Protein AF-X0WZN5-F1 (afdb_monomer_lite)

Foldseek 3Di:
DDPDDDPDDPPVVVCVVPVPPPDDDPVVVVVSVLVSLLVVLLVLLVPDPLNCLLLVVDDPVVSVVLSVLVSVLLSLCLPDPDPCVPPRPVRVLVQLQPDDDCSLCPSVVSLLVCLQPDWDQDPVGTAKDDQVVSVVSSVSVQSSSVSSVSGRDDDPRDHDHPDDDDDDPDDPVNLVVVLVVDDPVVNVLSVCCVQQVHDPVLSVVCVVPVVVV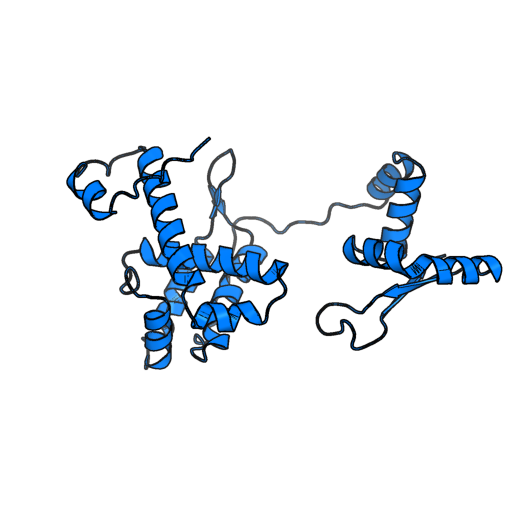VVVCVVVVHPKGKRWDQDDDPCRVVDIDITMDD

Structure (mmCIF, N/CA/C/O backbone):
data_AF-X0WZN5-F1
#
_entry.id   AF-X0WZN5-F1
#
loop_
_atom_site.group_PDB
_atom_site.id
_atom_site.type_symbol
_atom_site.label_atom_id
_atom_site.label_alt_id
_atom_site.label_comp_id
_atom_site.label_asym_id
_atom_site.label_entity_id
_atom_site.label_seq_id
_atom_site.pdbx_PDB_ins_code
_atom_site.Cartn_x
_atom_site.Cartn_y
_atom_site.Cartn_z
_atom_site.occupancy
_atom_site.B_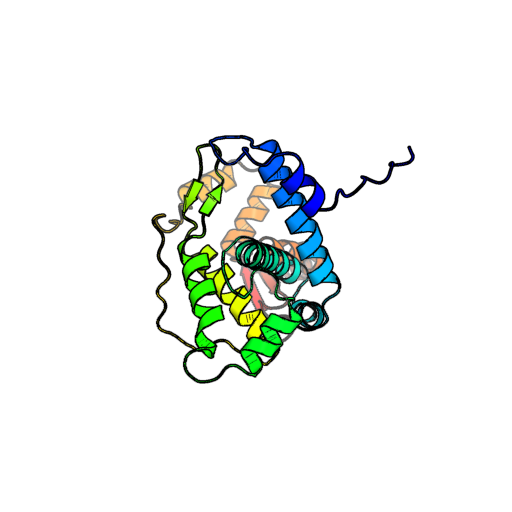iso_or_equiv
_atom_site.auth_seq_id
_atom_site.auth_comp_id
_atom_site.auth_asym_id
_atom_site.auth_atom_id
_atom_site.pdbx_PDB_model_num
ATOM 1 N N . LEU A 1 1 ? 16.352 34.324 9.881 1.00 46.19 1 LEU A N 1
ATOM 2 C CA . LEU A 1 1 ? 17.292 33.228 9.534 1.00 46.19 1 LEU A CA 1
ATOM 3 C C . LEU A 1 1 ? 17.077 32.821 8.078 1.00 46.19 1 LEU A C 1
ATOM 5 O O . LEU A 1 1 ? 16.190 32.029 7.784 1.00 46.19 1 LEU A O 1
ATOM 9 N N . ILE A 1 2 ? 17.840 33.417 7.160 1.00 36.72 2 ILE A N 1
ATOM 10 C CA . ILE A 1 2 ? 17.777 33.111 5.725 1.00 36.72 2 ILE A CA 1
ATOM 11 C C . ILE A 1 2 ? 18.430 31.738 5.519 1.00 36.72 2 ILE A C 1
ATOM 13 O O . ILE A 1 2 ? 19.633 31.580 5.728 1.00 36.72 2 ILE A O 1
ATOM 17 N N . LYS A 1 3 ? 17.639 30.719 5.162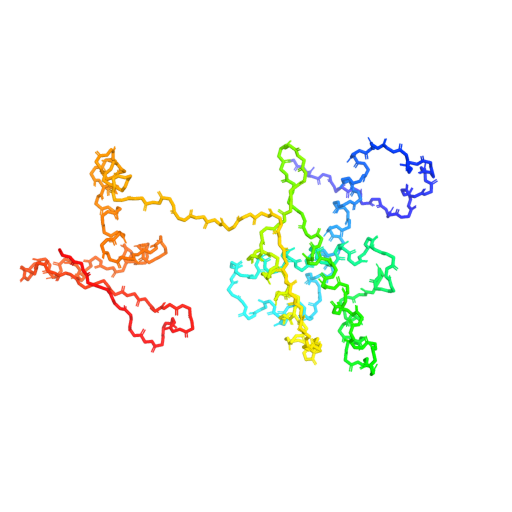 1.00 38.69 3 LYS A N 1
ATOM 18 C CA . LYS A 1 3 ? 18.168 29.402 4.783 1.00 38.69 3 LYS A CA 1
ATOM 19 C C . LYS A 1 3 ? 18.955 29.567 3.483 1.00 38.69 3 LYS A C 1
ATOM 21 O O . LYS A 1 3 ? 18.360 29.814 2.439 1.00 38.69 3 LYS A O 1
ATOM 26 N N . LYS A 1 4 ? 20.284 29.432 3.543 1.00 34.41 4 LYS A N 1
ATOM 27 C CA . LYS A 1 4 ? 21.116 29.342 2.336 1.00 34.41 4 LYS A CA 1
ATOM 28 C C . LYS A 1 4 ? 20.626 28.163 1.477 1.00 34.41 4 LYS A C 1
ATOM 30 O O . LYS A 1 4 ? 20.384 27.088 2.037 1.00 34.41 4 LYS A O 1
ATOM 35 N N . PRO A 1 5 ? 20.490 28.326 0.151 1.00 37.88 5 PRO A N 1
ATOM 36 C CA . PRO A 1 5 ? 20.147 27.219 -0.728 1.00 37.88 5 PRO A CA 1
ATOM 37 C C . PRO A 1 5 ? 21.255 26.162 -0.656 1.00 37.88 5 PRO A C 1
ATOM 39 O O . PRO A 1 5 ? 22.442 26.477 -0.780 1.00 37.88 5 PRO A O 1
ATOM 42 N N . ARG A 1 6 ? 20.877 24.899 -0.412 1.00 42.44 6 ARG A N 1
ATOM 43 C CA . ARG A 1 6 ? 21.803 23.770 -0.555 1.00 42.44 6 ARG A CA 1
ATOM 44 C C . ARG A 1 6 ? 22.209 23.717 -2.024 1.00 42.44 6 ARG A C 1
ATOM 46 O O . ARG A 1 6 ? 21.357 23.476 -2.869 1.00 42.44 6 ARG A O 1
ATOM 53 N N . ARG A 1 7 ? 23.490 23.954 -2.316 1.00 40.97 7 ARG A N 1
ATOM 54 C CA . ARG A 1 7 ? 24.057 23.693 -3.643 1.00 40.97 7 ARG A CA 1
ATOM 55 C C . ARG A 1 7 ? 23.892 22.202 -3.934 1.00 40.97 7 ARG A C 1
ATOM 57 O O . ARG A 1 7 ? 24.518 21.376 -3.274 1.00 40.97 7 ARG A O 1
ATOM 64 N N . GLU A 1 8 ? 23.015 21.879 -4.873 1.00 41.75 8 GLU A N 1
ATOM 65 C CA . GLU A 1 8 ? 22.934 20.552 -5.470 1.00 41.75 8 GLU A CA 1
ATOM 66 C C . GLU A 1 8 ? 24.192 20.374 -6.324 1.00 41.75 8 GLU A C 1
ATOM 68 O O . GLU A 1 8 ? 24.431 21.140 -7.256 1.00 41.75 8 GLU A O 1
ATOM 73 N N . LEU A 1 9 ? 25.058 19.432 -5.947 1.00 44.38 9 LEU A N 1
ATOM 74 C CA . LEU A 1 9 ? 26.174 19.045 -6.804 1.00 44.38 9 LEU A CA 1
ATOM 75 C C . LEU A 1 9 ? 25.642 18.073 -7.867 1.00 44.38 9 LEU A C 1
ATOM 77 O O . LEU A 1 9 ? 24.945 17.124 -7.495 1.00 44.38 9 LEU A O 1
ATOM 81 N N . PRO A 1 10 ? 25.964 18.276 -9.157 1.00 48.94 10 PRO A N 1
ATOM 82 C CA . PRO A 1 10 ? 25.604 17.335 -10.210 1.00 48.94 10 PRO A CA 1
ATOM 83 C C . PRO A 1 10 ? 26.182 15.949 -9.909 1.00 48.94 10 PRO A C 1
ATOM 85 O O . PRO A 1 10 ? 27.331 15.831 -9.480 1.00 48.94 10 PRO A O 1
ATOM 88 N N . VAL A 1 11 ? 25.390 14.902 -10.148 1.00 49.94 11 VAL A N 1
ATOM 89 C CA . VAL A 1 11 ? 25.747 13.495 -9.878 1.00 49.94 11 VAL A CA 1
ATOM 90 C C . VAL A 1 11 ? 27.051 13.083 -10.580 1.00 49.94 11 VAL A C 1
ATOM 92 O O . VAL A 1 11 ? 27.821 12.306 -10.024 1.00 49.94 11 VAL A O 1
ATOM 95 N N . THR A 1 12 ? 27.352 13.676 -11.737 1.00 49.34 12 THR A N 1
ATOM 96 C CA . THR A 1 12 ? 28.575 13.440 -12.521 1.00 49.34 12 THR A CA 1
ATOM 97 C C . THR A 1 12 ? 29.854 13.925 -11.828 1.00 49.34 12 THR A C 1
ATOM 99 O O . THR A 1 12 ? 30.863 13.230 -11.850 1.00 49.34 12 THR A O 1
ATOM 102 N N . VAL A 1 13 ? 29.809 15.042 -11.090 1.00 54.84 13 VAL A N 1
ATOM 103 C CA . VAL A 1 13 ? 30.981 15.599 -10.371 1.00 54.84 13 VAL A CA 1
ATOM 104 C C . VAL A 1 13 ? 31.439 14.690 -9.221 1.00 54.84 13 VAL A C 1
ATOM 106 O O . VAL A 1 13 ? 32.582 14.750 -8.770 1.00 54.84 13 VAL A O 1
ATOM 109 N N . LEU A 1 14 ? 30.540 13.848 -8.715 1.00 51.06 14 LEU A N 1
ATOM 110 C CA . LEU A 1 14 ? 30.807 12.946 -7.601 1.00 51.06 14 LEU A CA 1
ATOM 111 C C . LEU A 1 14 ? 31.485 11.636 -8.034 1.00 51.06 14 LEU A C 1
ATOM 113 O O . LEU A 1 14 ? 32.237 11.074 -7.238 1.00 51.06 14 LEU A O 1
ATOM 117 N N . GLN A 1 15 ? 31.267 11.190 -9.276 1.00 52.47 15 GLN A N 1
ATOM 118 C CA . GLN A 1 15 ? 31.918 10.006 -9.848 1.00 52.47 15 GLN A CA 1
ATOM 119 C C . GLN A 1 15 ? 33.379 10.281 -10.224 1.00 52.47 15 GLN A C 1
ATOM 121 O O . GLN A 1 15 ? 34.255 9.509 -9.836 1.00 52.47 15 GLN A O 1
ATOM 126 N N . ASP A 1 16 ? 33.661 11.418 -10.865 1.00 53.34 16 ASP A N 1
ATOM 127 C CA . ASP A 1 16 ? 35.020 11.762 -11.318 1.00 53.34 16 ASP A CA 1
ATOM 128 C C . ASP A 1 16 ? 35.994 12.029 -10.165 1.00 53.34 16 ASP A C 1
ATOM 130 O O . ASP A 1 16 ? 37.199 11.806 -10.273 1.00 53.34 16 ASP A O 1
ATOM 134 N N . LYS A 1 17 ? 35.482 12.495 -9.021 1.00 51.28 17 LYS A N 1
ATOM 135 C CA . LYS A 1 17 ? 36.324 12.894 -7.888 1.00 51.28 17 LYS A CA 1
ATOM 136 C C . LYS A 1 17 ? 36.761 11.720 -7.004 1.00 51.28 17 LYS A C 1
ATOM 138 O O . LYS A 1 17 ? 37.689 11.882 -6.214 1.00 51.28 17 LYS A O 1
ATOM 143 N N . TYR A 1 18 ? 36.112 10.555 -7.113 1.00 55.97 18 TYR A N 1
ATOM 144 C CA . TYR A 1 18 ? 36.364 9.410 -6.230 1.00 55.97 18 TYR A CA 1
ATOM 145 C C . TYR A 1 18 ? 36.236 8.037 -6.932 1.00 55.97 18 TYR A C 1
ATOM 147 O O . TYR A 1 18 ? 35.373 7.231 -6.570 1.00 55.97 18 TYR A O 1
ATOM 155 N N . PRO A 1 19 ? 37.130 7.714 -7.884 1.00 46.91 19 PRO A N 1
ATOM 156 C CA . PRO A 1 19 ? 37.021 6.519 -8.732 1.00 46.91 19 PRO A CA 1
ATOM 157 C C . PRO A 1 19 ? 37.247 5.174 -8.007 1.00 46.91 19 PRO A C 1
ATOM 159 O O . PRO A 1 19 ? 36.878 4.128 -8.530 1.00 46.91 19 PRO A O 1
ATOM 162 N N . ASN A 1 20 ? 37.798 5.171 -6.784 1.00 46.34 20 ASN A N 1
ATOM 163 C CA . ASN A 1 20 ? 38.180 3.949 -6.048 1.00 46.34 20 ASN A CA 1
ATOM 164 C C . ASN A 1 20 ? 37.270 3.594 -4.847 1.00 46.34 20 ASN A C 1
ATOM 166 O O . ASN A 1 20 ? 37.639 2.775 -4.006 1.00 46.34 20 ASN A O 1
ATOM 170 N N . LEU A 1 21 ? 36.069 4.174 -4.734 1.00 48.19 21 LEU A N 1
ATOM 171 C CA . LEU A 1 21 ? 35.171 3.992 -3.573 1.00 48.19 21 LEU A CA 1
ATOM 172 C C . LEU A 1 21 ? 34.384 2.661 -3.530 1.00 48.19 21 LEU A C 1
ATOM 174 O O . LEU A 1 21 ? 33.566 2.461 -2.633 1.00 48.19 21 LEU A O 1
ATOM 178 N N . GLY A 1 22 ? 34.636 1.727 -4.451 1.00 42.25 22 GLY A N 1
ATOM 179 C CA . GLY A 1 22 ? 33.900 0.460 -4.579 1.00 42.25 22 GLY A CA 1
ATOM 180 C C . GLY A 1 22 ? 34.234 -0.643 -3.562 1.00 42.25 22 GLY A C 1
ATOM 181 O O . GLY A 1 22 ? 33.725 -1.753 -3.693 1.00 42.25 22 GLY A O 1
ATOM 182 N N . ARG A 1 23 ? 35.083 -0.409 -2.551 1.00 45.66 23 ARG A N 1
ATOM 183 C CA . ARG A 1 23 ? 35.469 -1.452 -1.580 1.00 45.66 23 ARG A CA 1
ATOM 184 C C . ARG A 1 23 ? 35.154 -1.036 -0.144 1.00 45.66 23 ARG A C 1
ATOM 186 O O . ARG A 1 23 ? 35.950 -0.380 0.508 1.00 45.66 23 ARG A O 1
ATOM 193 N N . LYS A 1 24 ? 33.992 -1.500 0.331 1.00 44.84 24 LYS A N 1
ATOM 194 C CA . LYS A 1 24 ? 33.506 -1.514 1.726 1.00 44.84 24 LYS A CA 1
ATOM 195 C C . LYS A 1 24 ? 33.404 -0.142 2.424 1.00 44.84 24 LYS A C 1
ATOM 197 O O . LYS A 1 24 ? 34.363 0.370 2.983 1.00 44.84 24 LYS A O 1
ATOM 202 N N . GLY A 1 25 ? 32.168 0.350 2.559 1.00 49.94 25 GLY A N 1
ATOM 203 C CA . GLY A 1 25 ? 31.752 1.012 3.802 1.00 49.94 25 GLY A CA 1
ATOM 204 C C . GLY A 1 25 ? 31.846 2.537 3.902 1.00 49.94 25 GLY A C 1
ATOM 205 O O . GLY A 1 25 ? 32.065 3.028 5.003 1.00 49.94 25 GLY A O 1
ATOM 206 N N . ASN A 1 26 ? 31.582 3.311 2.844 1.00 50.00 26 ASN A N 1
ATOM 207 C CA . ASN A 1 26 ? 31.393 4.765 2.989 1.00 50.00 26 ASN A CA 1
ATOM 208 C C . ASN A 1 26 ? 29.912 5.170 2.963 1.00 50.00 26 ASN A C 1
ATOM 210 O O . ASN A 1 26 ? 29.375 5.691 1.984 1.00 50.00 26 ASN A O 1
ATOM 214 N N . SER A 1 27 ? 29.262 4.963 4.115 1.00 69.19 27 SER A N 1
ATOM 215 C CA . SER A 1 27 ? 27.821 5.169 4.335 1.00 69.19 27 SER A CA 1
ATOM 216 C C . SER A 1 27 ? 27.313 6.582 4.025 1.00 69.19 27 SER A C 1
ATOM 218 O O . SER A 1 27 ? 26.123 6.759 3.780 1.00 69.19 27 SER A O 1
ATOM 220 N N . LEU A 1 28 ? 28.169 7.609 4.028 1.00 73.56 28 LEU A N 1
ATOM 221 C CA . LEU A 1 28 ? 27.751 8.985 3.748 1.00 73.56 28 LEU A CA 1
ATOM 222 C C . LEU A 1 28 ? 27.544 9.242 2.256 1.00 73.56 28 LEU A C 1
ATOM 224 O O . LEU A 1 28 ? 26.564 9.895 1.903 1.00 73.56 28 LEU A O 1
ATOM 228 N N . TYR A 1 29 ? 28.407 8.700 1.392 1.00 73.50 29 TYR A N 1
ATOM 229 C CA . TYR A 1 29 ? 28.271 8.852 -0.057 1.00 73.50 29 TYR A CA 1
ATOM 230 C C . TYR A 1 29 ? 27.030 8.124 -0.559 1.00 73.50 29 TYR A C 1
ATOM 232 O O . TYR A 1 29 ? 26.182 8.726 -1.208 1.00 73.50 29 TYR A O 1
ATOM 240 N N . GLU A 1 30 ? 26.859 6.858 -0.174 1.00 75.06 30 GLU A N 1
ATOM 241 C CA . GLU A 1 30 ? 25.676 6.082 -0.548 1.00 75.06 30 GLU A CA 1
ATOM 242 C C . GLU A 1 30 ? 24.389 6.748 -0.058 1.00 75.06 30 GLU A C 1
ATOM 244 O O . GLU A 1 30 ? 23.396 6.795 -0.785 1.00 75.06 30 GLU A O 1
ATOM 249 N N . ARG A 1 31 ? 24.392 7.324 1.153 1.00 81.25 31 ARG A N 1
ATOM 250 C CA . ARG A 1 31 ? 23.249 8.088 1.674 1.00 81.25 31 ARG A CA 1
ATOM 251 C C . ARG A 1 31 ? 23.028 9.387 0.908 1.00 81.25 31 ARG A C 1
ATOM 253 O O . ARG A 1 31 ? 21.874 9.711 0.637 1.00 81.25 31 ARG A O 1
ATOM 260 N N . ALA A 1 32 ? 24.085 10.114 0.557 1.00 85.00 32 ALA A N 1
ATOM 261 C CA . ALA A 1 32 ? 23.998 11.345 -0.223 1.00 85.00 32 ALA A CA 1
ATOM 262 C C . ALA A 1 32 ? 23.476 11.069 -1.639 1.00 85.00 32 ALA A C 1
ATOM 264 O O . ALA A 1 32 ? 22.518 11.710 -2.059 1.00 85.00 32 ALA A O 1
ATOM 265 N N . TYR A 1 33 ? 24.017 10.055 -2.315 1.00 84.38 33 TYR A N 1
ATOM 266 C CA . TYR A 1 33 ? 23.550 9.575 -3.613 1.00 84.38 33 TYR A CA 1
ATOM 267 C C . TYR A 1 33 ? 22.092 9.109 -3.542 1.00 84.38 33 TYR A C 1
ATOM 269 O O . TYR A 1 33 ? 21.256 9.565 -4.315 1.00 84.38 33 TYR A O 1
ATOM 277 N N . THR A 1 34 ? 21.740 8.287 -2.546 1.00 86.69 34 THR A N 1
ATOM 278 C CA . THR A 1 34 ? 20.353 7.857 -2.291 1.00 86.69 34 THR A CA 1
ATOM 279 C C . THR A 1 34 ? 19.411 9.040 -2.104 1.00 86.69 34 THR A C 1
ATOM 281 O O . THR A 1 34 ? 18.304 9.035 -2.634 1.00 86.69 34 THR A O 1
ATOM 284 N N . CYS A 1 35 ? 19.833 10.042 -1.334 1.00 88.38 35 CYS A N 1
ATOM 285 C CA . CYS A 1 35 ? 19.048 11.239 -1.069 1.00 88.38 35 CYS A CA 1
ATOM 286 C C . CYS A 1 35 ? 18.867 12.077 -2.340 1.00 88.38 35 CYS A C 1
ATOM 288 O O . CYS A 1 35 ? 17.740 12.441 -2.660 1.00 88.38 35 CYS A O 1
ATOM 290 N N . SER A 1 36 ? 19.953 12.320 -3.079 1.00 89.56 36 SER A N 1
ATOM 291 C CA . SER A 1 36 ? 19.945 13.066 -4.340 1.00 89.56 36 SER A CA 1
ATOM 292 C C . SER A 1 36 ? 19.037 12.399 -5.372 1.00 89.56 36 SER A C 1
ATOM 294 O O . SER A 1 36 ? 18.091 13.014 -5.859 1.00 89.56 36 SER A O 1
ATOM 296 N N . LEU A 1 37 ? 19.222 11.095 -5.594 1.00 90.25 37 LEU A N 1
ATOM 297 C CA . LEU A 1 37 ? 18.400 10.312 -6.510 1.00 90.25 37 LEU A CA 1
ATOM 298 C C . LEU A 1 37 ? 16.921 10.344 -6.114 1.00 90.25 37 LEU A C 1
ATOM 300 O O . LEU A 1 37 ? 16.047 10.498 -6.960 1.00 90.25 37 LEU A O 1
ATOM 304 N N . ARG A 1 38 ? 16.623 10.248 -4.814 1.00 92.25 38 ARG A N 1
ATOM 305 C CA . ARG A 1 38 ? 15.249 10.350 -4.313 1.00 92.25 38 ARG A CA 1
ATOM 306 C C . ARG A 1 38 ? 14.630 11.718 -4.597 1.00 92.25 38 ARG A C 1
ATOM 308 O O . ARG A 1 38 ? 13.441 11.775 -4.894 1.00 92.25 38 ARG A O 1
ATOM 315 N N . ILE A 1 39 ? 15.398 12.799 -4.464 1.00 92.88 39 ILE A N 1
ATOM 316 C CA . ILE A 1 39 ? 14.937 14.161 -4.761 1.00 92.88 39 ILE A CA 1
ATOM 317 C C . ILE A 1 39 ? 14.656 14.298 -6.258 1.00 92.88 39 ILE A C 1
ATOM 319 O O . ILE A 1 39 ? 13.576 14.757 -6.618 1.00 92.88 39 ILE A O 1
ATOM 323 N N . GLN A 1 40 ? 15.572 13.830 -7.109 1.00 92.62 40 GLN A N 1
ATOM 324 C CA . GLN A 1 40 ? 15.411 13.849 -8.563 1.00 92.62 40 GLN A CA 1
ATOM 325 C C . GLN A 1 40 ? 14.170 13.063 -9.008 1.00 92.62 40 GLN A C 1
ATOM 327 O O . GLN A 1 40 ? 13.301 13.621 -9.672 1.00 92.62 40 GLN A O 1
ATOM 332 N N . VAL A 1 41 ? 14.038 11.805 -8.571 1.00 93.94 41 VAL A N 1
ATOM 333 C CA . VAL A 1 41 ? 12.874 10.950 -8.869 1.00 93.94 41 VAL A CA 1
ATOM 334 C C . VAL A 1 41 ? 11.583 11.589 -8.366 1.00 93.94 41 VAL A C 1
ATOM 336 O O . VAL A 1 41 ? 10.568 11.576 -9.054 1.00 93.94 41 VAL A O 1
ATOM 339 N N . LYS A 1 42 ? 11.601 12.172 -7.162 1.00 94.69 42 LYS A N 1
ATOM 340 C CA . LYS A 1 42 ? 10.425 12.853 -6.623 1.00 94.69 42 LYS A CA 1
ATOM 341 C C . LYS A 1 42 ? 10.023 14.053 -7.486 1.00 94.69 42 LYS A C 1
ATOM 343 O O . LYS A 1 42 ? 8.840 14.200 -7.764 1.00 94.69 42 LYS A O 1
ATOM 348 N N . LYS A 1 43 ? 10.982 14.879 -7.907 1.00 95.00 43 LYS A N 1
ATOM 349 C CA . LYS A 1 43 ? 10.717 16.029 -8.778 1.00 95.00 43 LYS A CA 1
ATOM 350 C C . LYS A 1 43 ? 10.098 15.581 -10.105 1.00 95.00 43 LYS A C 1
ATOM 352 O O . LYS A 1 43 ? 9.057 16.099 -10.490 1.00 95.00 43 LYS A O 1
ATOM 357 N N . GLU A 1 44 ? 10.681 14.560 -10.734 1.00 93.88 44 GLU A N 1
ATOM 358 C CA . GLU A 1 44 ? 10.156 13.952 -11.963 1.00 93.88 44 GLU A CA 1
ATOM 359 C C . GLU A 1 44 ? 8.701 13.477 -11.785 1.00 93.88 44 GLU A C 1
ATOM 361 O O . GLU A 1 44 ? 7.836 13.736 -12.624 1.00 93.88 44 GLU A O 1
ATOM 366 N N . MET A 1 45 ? 8.396 12.829 -10.657 1.00 93.50 45 MET A N 1
ATOM 367 C CA . MET A 1 45 ? 7.038 12.384 -10.338 1.00 93.50 45 MET A CA 1
ATOM 368 C C . MET A 1 45 ? 6.051 13.534 -10.130 1.00 93.50 45 MET A C 1
ATOM 370 O O . MET A 1 45 ? 4.931 13.464 -10.637 1.00 93.50 45 MET A O 1
ATOM 374 N N . ASP A 1 46 ? 6.450 14.568 -9.387 1.00 93.44 46 ASP A N 1
ATOM 375 C CA . ASP A 1 46 ? 5.609 15.733 -9.091 1.00 93.44 46 ASP A CA 1
ATOM 376 C C . ASP A 1 46 ? 5.287 16.530 -10.377 1.00 93.44 46 ASP A C 1
ATOM 378 O O . ASP A 1 46 ? 4.230 17.159 -10.489 1.00 93.44 46 ASP A O 1
ATOM 382 N N . GLU A 1 47 ? 6.164 16.475 -11.382 1.00 95.50 47 GLU A N 1
ATOM 383 C CA . GLU A 1 47 ? 5.984 17.131 -12.681 1.00 95.50 47 GLU A CA 1
ATOM 384 C C . GLU A 1 47 ? 5.175 16.266 -13.670 1.00 95.50 47 GLU A C 1
ATOM 386 O O . GLU A 1 47 ? 4.358 16.808 -14.424 1.00 95.50 47 GLU A O 1
ATOM 391 N N . SER A 1 48 ? 5.299 14.934 -13.601 1.00 97.12 48 SER A N 1
ATOM 392 C CA . SER A 1 48 ? 4.722 13.987 -14.564 1.00 97.12 48 SER A CA 1
ATOM 393 C C . SER A 1 48 ? 3.179 13.992 -14.633 1.00 97.12 48 SER A C 1
ATOM 395 O O . SER A 1 48 ? 2.492 13.746 -13.629 1.00 97.12 48 SER A O 1
ATOM 397 N N . PRO A 1 49 ? 2.578 14.162 -15.832 1.00 97.44 49 PRO A N 1
ATOM 398 C CA . PRO A 1 49 ? 1.127 14.083 -16.010 1.00 97.44 49 PRO A CA 1
ATOM 399 C C . PRO A 1 49 ? 0.572 12.671 -15.755 1.00 97.44 49 PRO A C 1
ATOM 401 O O . PRO A 1 49 ? -0.561 12.535 -15.283 1.00 97.44 49 PRO A O 1
ATOM 404 N N . HIS A 1 50 ? 1.363 11.620 -16.002 1.00 97.81 50 HIS A N 1
ATOM 405 C CA . HIS A 1 50 ? 0.980 10.225 -15.750 1.00 97.81 50 HIS A CA 1
ATOM 406 C C . HIS A 1 50 ? 0.765 9.951 -14.258 1.00 97.81 50 HIS A C 1
ATOM 408 O O . HIS A 1 50 ? -0.188 9.267 -13.872 1.00 97.81 50 HIS A O 1
ATOM 414 N N . ILE A 1 51 ? 1.618 10.535 -13.411 1.00 97.38 51 ILE A N 1
ATOM 415 C CA . ILE A 1 51 ? 1.512 10.434 -11.953 1.00 97.38 51 ILE A CA 1
ATOM 416 C C . ILE A 1 51 ? 0.319 11.238 -11.444 1.00 97.38 51 ILE A C 1
ATOM 418 O O . ILE A 1 51 ? -0.487 10.702 -10.683 1.00 97.38 51 ILE A O 1
ATOM 422 N N . LYS A 1 52 ? 0.141 12.484 -11.907 1.00 96.56 52 LYS A N 1
ATOM 423 C CA . LYS A 1 52 ? -1.010 13.327 -11.527 1.00 96.56 52 LYS A CA 1
ATOM 424 C C . LYS A 1 52 ? -2.341 12.660 -11.868 1.00 96.56 52 LYS A C 1
ATOM 426 O O . LYS A 1 52 ? -3.237 12.610 -11.026 1.00 96.56 52 LYS A O 1
ATOM 431 N N . ARG A 1 53 ? -2.457 12.087 -13.071 1.00 95.69 53 ARG A N 1
ATOM 432 C CA . ARG A 1 53 ? -3.651 11.352 -13.518 1.00 95.69 53 ARG A CA 1
ATOM 433 C C . ARG A 1 53 ? -3.945 10.138 -12.637 1.00 95.69 53 ARG A C 1
ATOM 435 O O . ARG A 1 53 ? -5.104 9.895 -12.302 1.00 95.69 53 ARG A O 1
ATOM 442 N N . TRP A 1 54 ? -2.916 9.367 -12.296 1.00 97.31 54 TRP A N 1
ATOM 443 C CA . TRP A 1 54 ? -3.054 8.166 -11.477 1.00 97.31 54 TRP A CA 1
ATOM 444 C C . TRP A 1 54 ? -3.399 8.500 -10.021 1.00 97.31 54 TRP A C 1
ATOM 446 O O . TRP A 1 54 ? -4.412 8.038 -9.495 1.00 97.31 54 TRP A O 1
ATOM 456 N N . LEU A 1 55 ? -2.590 9.338 -9.374 1.00 96.31 55 LEU A N 1
ATOM 457 C CA . LEU A 1 55 ? -2.714 9.639 -7.950 1.00 96.31 55 LEU A CA 1
ATOM 458 C C . LEU A 1 55 ? -3.854 10.615 -7.630 1.00 96.31 55 LEU A C 1
ATOM 460 O O . LEU A 1 55 ? -4.372 10.586 -6.513 1.00 96.31 55 LEU A O 1
ATOM 464 N N . GLY A 1 56 ? -4.290 11.436 -8.592 1.00 94.31 56 GLY A N 1
ATOM 465 C CA . GLY A 1 56 ? -5.396 12.386 -8.421 1.00 94.31 56 GLY A CA 1
ATOM 466 C C . GLY A 1 56 ? -6.749 11.731 -8.119 1.00 94.31 56 GLY A C 1
ATOM 467 O O . GLY A 1 56 ? -7.650 12.392 -7.615 1.00 94.31 56 GLY A O 1
ATOM 468 N N . LYS A 1 57 ? -6.892 10.423 -8.370 1.00 89.50 57 LYS A N 1
ATOM 469 C CA . LYS A 1 57 ? -8.108 9.651 -8.054 1.00 89.50 57 LYS A CA 1
ATOM 470 C C . LYS A 1 57 ? -8.102 9.037 -6.651 1.00 89.50 57 LYS A C 1
ATOM 472 O O . LYS A 1 57 ? -9.091 8.430 -6.243 1.00 89.50 57 LYS A O 1
ATOM 477 N N . LEU A 1 58 ? -6.988 9.132 -5.928 1.00 91.38 58 LEU A N 1
ATOM 478 C CA . LEU A 1 58 ? -6.808 8.486 -4.632 1.00 91.38 58 LEU A CA 1
ATOM 479 C C . LEU A 1 58 ? -7.079 9.453 -3.480 1.00 91.38 58 LEU A C 1
ATOM 481 O O . LEU A 1 58 ? -6.838 10.654 -3.577 1.00 91.38 58 LEU A O 1
ATOM 485 N N . SER A 1 59 ? -7.512 8.905 -2.340 1.00 89.12 59 SER A N 1
ATOM 486 C CA . SER A 1 59 ? -7.566 9.673 -1.092 1.00 89.12 59 SER A CA 1
ATOM 487 C C . SER A 1 59 ? -6.171 10.200 -0.711 1.00 89.12 59 SER A C 1
ATOM 489 O O . SER A 1 59 ? -5.181 9.533 -1.028 1.00 89.12 59 SER A O 1
ATOM 491 N N . PRO A 1 60 ? -6.051 11.321 0.026 1.00 90.44 60 PRO A N 1
ATOM 492 C CA . PRO A 1 60 ? -4.750 11.895 0.385 1.00 90.44 60 PRO A CA 1
ATOM 493 C C . PRO A 1 60 ? -3.798 10.906 1.080 1.00 90.44 60 PRO A C 1
ATOM 495 O O . PRO A 1 60 ? -2.602 10.874 0.786 1.00 90.44 60 PRO A O 1
ATOM 498 N N . GLY A 1 61 ? -4.330 10.047 1.959 1.00 89.50 61 GLY A N 1
ATOM 499 C CA . GLY A 1 61 ? -3.547 9.009 2.635 1.00 89.50 61 GLY A CA 1
ATOM 500 C C . GLY A 1 61 ? -3.017 7.951 1.664 1.00 89.50 61 GLY A C 1
ATOM 501 O O . GLY A 1 61 ? -1.818 7.681 1.633 1.00 89.50 61 GLY A O 1
ATOM 502 N N . SER A 1 62 ? -3.895 7.396 0.823 1.00 92.25 62 SER A N 1
ATOM 503 C CA . SER A 1 62 ? -3.512 6.409 -0.198 1.00 92.25 62 SER A CA 1
ATOM 504 C C . SER A 1 62 ? -2.551 6.991 -1.234 1.00 92.25 62 SER A C 1
ATOM 506 O O . SER A 1 62 ? -1.611 6.311 -1.636 1.00 92.25 62 SER A O 1
ATOM 508 N N . ASN A 1 63 ? -2.759 8.249 -1.632 1.00 94.31 63 ASN A N 1
ATOM 509 C CA . ASN A 1 63 ? -1.895 8.985 -2.546 1.00 94.31 63 ASN A CA 1
ATOM 510 C C . ASN A 1 63 ? -0.464 9.034 -1.994 1.00 94.31 63 ASN A C 1
ATOM 512 O O . ASN A 1 63 ? 0.450 8.528 -2.640 1.00 94.31 63 ASN A O 1
ATOM 516 N N . ARG A 1 64 ? -0.281 9.514 -0.756 1.00 94.62 64 ARG A N 1
ATOM 517 C CA . ARG A 1 64 ? 1.041 9.598 -0.116 1.00 94.62 64 ARG A CA 1
ATOM 518 C C . ARG A 1 64 ? 1.751 8.244 -0.059 1.00 94.62 64 ARG A C 1
ATOM 520 O O . ARG A 1 64 ? 2.947 8.165 -0.346 1.00 94.62 64 ARG A O 1
ATOM 527 N N . THR A 1 65 ? 1.039 7.183 0.320 1.00 95.00 65 THR A N 1
ATOM 528 C CA . THR A 1 65 ? 1.622 5.837 0.413 1.00 95.00 65 THR A CA 1
ATOM 529 C C . THR A 1 65 ? 1.997 5.284 -0.962 1.00 95.00 65 THR A C 1
ATOM 531 O O . THR A 1 65 ? 3.103 4.769 -1.123 1.00 95.00 65 THR A O 1
ATOM 534 N N . ASN A 1 66 ? 1.122 5.410 -1.963 1.00 97.00 66 ASN A N 1
ATOM 535 C CA . ASN A 1 66 ? 1.389 4.926 -3.318 1.00 97.00 66 ASN A CA 1
ATOM 536 C C . ASN A 1 66 ? 2.523 5.711 -3.981 1.00 97.00 66 ASN A C 1
ATOM 538 O O . ASN A 1 66 ? 3.404 5.109 -4.588 1.00 97.00 66 ASN A O 1
ATOM 542 N N . HIS A 1 67 ? 2.559 7.027 -3.775 1.00 96.12 67 HIS A N 1
ATOM 543 C CA . HIS A 1 67 ? 3.648 7.887 -4.217 1.00 96.12 67 HIS A CA 1
ATOM 544 C C . HIS A 1 67 ? 4.992 7.423 -3.646 1.00 96.12 67 HIS A C 1
ATOM 546 O O . HIS A 1 67 ? 5.968 7.281 -4.375 1.00 96.12 67 HIS A O 1
ATOM 552 N N . ALA A 1 68 ? 5.063 7.151 -2.339 1.00 95.62 68 ALA A N 1
ATOM 553 C CA . ALA A 1 68 ? 6.296 6.683 -1.711 1.00 95.62 68 ALA A CA 1
ATOM 554 C C . ALA A 1 68 ? 6.761 5.327 -2.269 1.00 95.62 68 ALA A C 1
ATOM 556 O O . ALA A 1 68 ? 7.947 5.157 -2.539 1.00 95.62 68 ALA A O 1
ATOM 557 N N . ARG A 1 69 ? 5.839 4.383 -2.483 1.00 97.00 69 ARG A N 1
ATOM 558 C CA . ARG A 1 69 ? 6.152 3.069 -3.070 1.00 97.00 69 ARG A CA 1
ATOM 559 C C . ARG A 1 69 ? 6.648 3.187 -4.509 1.00 97.00 69 ARG A C 1
ATOM 561 O O . ARG A 1 69 ? 7.640 2.559 -4.860 1.00 97.00 69 ARG A O 1
ATOM 568 N N . PHE A 1 70 ? 6.017 4.044 -5.310 1.00 97.75 70 PHE A N 1
ATOM 569 C CA . PHE A 1 70 ? 6.440 4.282 -6.686 1.00 97.75 70 PHE A CA 1
ATOM 570 C C . PHE A 1 70 ? 7.822 4.948 -6.760 1.00 97.75 70 PHE A C 1
ATOM 572 O O . PHE A 1 70 ? 8.655 4.504 -7.542 1.00 97.75 70 PHE A O 1
ATOM 579 N N . ILE A 1 71 ? 8.125 5.919 -5.880 1.00 96.56 71 ILE A N 1
ATOM 580 C CA . ILE A 1 71 ? 9.492 6.462 -5.739 1.00 96.56 71 ILE A CA 1
ATOM 581 C C . ILE A 1 71 ? 10.490 5.322 -5.514 1.00 96.56 71 ILE A C 1
ATOM 583 O O . ILE A 1 71 ? 11.543 5.300 -6.140 1.00 96.56 71 ILE A O 1
ATOM 587 N N . HIS A 1 72 ? 10.190 4.393 -4.604 1.00 95.56 72 HIS A N 1
ATOM 588 C CA . HIS A 1 72 ? 11.115 3.308 -4.274 1.00 95.56 72 HIS A CA 1
ATOM 589 C C . HIS A 1 72 ? 11.357 2.372 -5.465 1.00 95.56 72 HIS A C 1
ATOM 591 O O . HIS A 1 72 ? 12.496 1.954 -5.668 1.00 95.56 72 HIS A O 1
ATOM 597 N N . PHE A 1 73 ? 10.324 2.092 -6.261 1.00 97.62 73 PHE A N 1
ATOM 598 C CA . PHE A 1 73 ? 10.460 1.329 -7.501 1.00 97.62 73 PHE A CA 1
ATOM 599 C C . PHE A 1 73 ? 11.310 2.070 -8.538 1.00 97.62 73 PHE A C 1
ATOM 601 O O . PHE A 1 73 ? 12.281 1.517 -9.043 1.00 97.62 73 PHE A O 1
ATOM 608 N N . MET A 1 74 ? 11.028 3.351 -8.788 1.00 97.62 74 MET A N 1
ATOM 609 C CA . MET A 1 74 ? 11.830 4.166 -9.708 1.00 97.62 74 MET A CA 1
ATOM 610 C C . MET A 1 74 ? 13.289 4.250 -9.256 1.00 97.62 74 MET A C 1
ATOM 612 O O . MET A 1 74 ? 14.200 4.093 -10.057 1.00 97.62 74 MET A O 1
ATOM 616 N N . MET A 1 75 ? 13.541 4.424 -7.957 1.00 95.44 75 MET A N 1
ATOM 617 C CA . MET A 1 75 ? 14.901 4.390 -7.415 1.00 95.44 75 MET A CA 1
ATOM 618 C C . MET A 1 75 ? 15.590 3.039 -7.631 1.00 95.44 75 MET A C 1
ATOM 620 O O . MET A 1 75 ? 16.806 3.021 -7.795 1.00 95.44 75 MET A O 1
ATOM 624 N N . HIS A 1 76 ? 14.850 1.928 -7.603 1.00 95.25 76 HIS A N 1
ATOM 625 C CA . HIS A 1 76 ? 15.394 0.616 -7.939 1.00 95.25 76 HIS A CA 1
ATOM 626 C C . HIS A 1 76 ? 15.759 0.535 -9.427 1.00 95.25 76 HIS A C 1
ATOM 628 O O . HIS A 1 76 ? 16.902 0.201 -9.726 1.00 95.25 76 HIS A O 1
ATOM 634 N N . LEU A 1 77 ? 14.867 0.962 -10.331 1.00 95.69 77 LEU A N 1
ATOM 635 C CA . LEU A 1 77 ? 15.151 1.032 -11.773 1.00 95.69 77 LEU A CA 1
ATOM 636 C C . LEU A 1 77 ? 16.416 1.843 -12.071 1.00 95.69 77 LEU A C 1
ATOM 638 O O . LEU A 1 77 ? 17.295 1.368 -12.781 1.00 95.69 77 LEU A O 1
ATOM 642 N N . ARG A 1 78 ? 16.543 3.032 -11.466 1.00 93.62 78 ARG A N 1
ATOM 643 C CA . ARG A 1 78 ? 17.692 3.941 -11.641 1.00 93.62 78 ARG A CA 1
ATOM 644 C C . ARG A 1 78 ? 19.028 3.384 -11.143 1.00 93.62 78 ARG A C 1
ATOM 646 O O . ARG A 1 78 ? 20.074 3.884 -11.538 1.00 93.62 78 ARG A O 1
ATOM 653 N N . ARG A 1 79 ? 18.999 2.431 -10.211 1.00 91.50 79 ARG A N 1
ATOM 654 C CA . ARG A 1 79 ? 20.206 1.822 -9.625 1.00 91.50 79 ARG A CA 1
ATOM 655 C C . ARG A 1 79 ? 20.622 0.539 -10.315 1.00 91.50 79 ARG A C 1
ATOM 657 O O . ARG A 1 79 ? 21.785 0.169 -10.203 1.00 91.50 79 ARG A O 1
ATOM 664 N N . GLY A 1 80 ? 19.664 -0.167 -10.903 1.00 90.31 80 GLY A N 1
ATOM 665 C CA . GLY A 1 80 ? 19.928 -1.399 -11.624 1.00 90.31 80 GLY A CA 1
ATOM 666 C C . GLY A 1 80 ? 20.588 -1.128 -12.970 1.00 90.31 80 GLY A C 1
ATOM 667 O O . GLY A 1 80 ? 20.518 -0.022 -13.502 1.00 90.31 80 GLY A O 1
ATOM 668 N N . ASP A 1 81 ? 21.165 -2.177 -13.543 1.00 86.19 81 ASP A N 1
ATOM 669 C CA . ASP A 1 81 ? 21.740 -2.170 -14.891 1.00 86.19 81 ASP A CA 1
ATOM 670 C C . ASP A 1 81 ? 20.688 -2.540 -15.952 1.00 86.19 81 ASP A C 1
ATOM 672 O O . ASP A 1 81 ? 20.907 -3.330 -16.864 1.00 86.19 81 ASP A O 1
ATOM 676 N N . SER A 1 82 ? 19.471 -2.024 -15.776 1.00 91.69 82 SER A N 1
ATOM 677 C CA . SER A 1 82 ? 18.406 -2.217 -16.757 1.00 91.69 82 SER A CA 1
ATOM 678 C C . SER A 1 82 ? 18.490 -1.136 -17.831 1.00 91.69 82 SER A C 1
ATOM 680 O O . SER A 1 82 ? 18.907 -0.003 -17.564 1.00 91.69 82 SER A O 1
ATOM 682 N N . ARG A 1 83 ? 17.967 -1.426 -19.026 1.00 95.31 83 ARG A N 1
ATOM 683 C CA . ARG A 1 83 ? 17.739 -0.412 -20.075 1.00 95.31 83 ARG A CA 1
ATOM 684 C C . ARG A 1 83 ? 16.880 0.769 -19.609 1.00 95.31 83 ARG A C 1
ATOM 686 O O . ARG A 1 83 ? 16.916 1.835 -20.209 1.00 95.31 83 ARG A O 1
ATOM 693 N N . PHE A 1 84 ? 16.133 0.590 -18.519 1.00 96.38 84 PHE A N 1
ATOM 694 C CA . PHE A 1 84 ? 15.269 1.603 -17.922 1.00 96.38 84 PHE A CA 1
ATOM 695 C C . PHE A 1 84 ? 15.963 2.457 -16.855 1.00 96.38 84 PHE A C 1
ATOM 697 O O . PHE A 1 84 ? 15.333 3.322 -16.239 1.00 96.38 84 PHE A O 1
ATOM 704 N N . SER A 1 85 ? 17.263 2.253 -16.631 1.00 94.69 85 SER A N 1
ATOM 705 C CA . SER A 1 85 ? 18.043 2.982 -15.628 1.00 94.69 85 SER A CA 1
ATOM 706 C C . SER A 1 85 ? 18.055 4.492 -15.848 1.00 94.69 85 SER A C 1
ATOM 708 O O . SER A 1 85 ? 18.183 5.233 -14.881 1.00 94.69 85 SER A O 1
ATOM 710 N N . GLN A 1 86 ? 17.833 4.969 -17.073 1.00 93.69 86 GLN A N 1
ATOM 711 C CA . GLN A 1 86 ? 17.697 6.398 -17.381 1.00 93.69 86 GLN A CA 1
ATOM 712 C C . GLN A 1 86 ? 16.317 6.778 -17.934 1.00 93.69 86 GLN A C 1
ATOM 714 O O . GLN A 1 86 ? 16.045 7.962 -18.099 1.00 93.69 86 GLN A O 1
ATOM 719 N N . SER A 1 87 ? 15.424 5.807 -18.161 1.00 96.12 87 SER A N 1
ATOM 720 C CA . SER A 1 87 ? 14.142 6.068 -18.822 1.00 96.12 87 SER A CA 1
ATOM 721 C C . SER A 1 87 ? 13.192 6.916 -17.992 1.00 96.12 87 SER A C 1
ATOM 723 O O . SER A 1 87 ? 12.875 6.550 -16.859 1.00 96.12 87 SER A O 1
ATOM 725 N N . THR A 1 88 ? 12.676 8.011 -18.531 1.00 96.56 88 THR A N 1
ATOM 726 C CA . THR A 1 88 ? 11.679 8.830 -17.826 1.00 96.56 88 THR A CA 1
ATOM 727 C C . THR A 1 88 ? 10.382 8.056 -17.558 1.00 96.56 88 THR A C 1
ATOM 729 O O . THR A 1 88 ? 10.091 7.039 -18.186 1.00 96.56 88 THR A O 1
ATOM 732 N N . ILE A 1 89 ? 9.550 8.533 -16.628 1.00 97.62 89 ILE A N 1
ATOM 733 C CA . ILE A 1 89 ? 8.233 7.928 -16.354 1.00 97.62 89 ILE A CA 1
ATOM 734 C C . ILE A 1 89 ? 7.371 7.857 -17.625 1.00 97.62 89 ILE A C 1
ATOM 736 O O . ILE A 1 89 ? 6.632 6.890 -17.800 1.00 97.62 89 ILE A O 1
ATOM 740 N N . ALA A 1 90 ? 7.449 8.873 -18.490 1.00 97.81 90 ALA A N 1
ATOM 741 C CA . ALA A 1 90 ? 6.735 8.882 -19.766 1.00 97.81 90 ALA A CA 1
ATOM 742 C C . ALA A 1 90 ? 7.270 7.785 -20.697 1.00 97.81 90 ALA A C 1
ATOM 744 O O . ALA A 1 90 ? 6.491 6.973 -21.182 1.00 97.81 90 ALA A O 1
ATOM 745 N N . GLU A 1 91 ? 8.593 7.669 -20.825 1.00 98.12 91 GLU A N 1
ATOM 746 C CA . GLU A 1 91 ? 9.234 6.628 -21.637 1.00 98.12 91 GLU A CA 1
ATOM 747 C C . GLU A 1 91 ? 8.909 5.209 -21.159 1.00 98.12 91 GLU A C 1
ATOM 749 O O . GLU A 1 91 ? 8.758 4.315 -21.984 1.00 98.12 91 GLU A O 1
ATOM 754 N N . LEU A 1 92 ? 8.751 4.979 -19.849 1.00 98.06 92 LEU A N 1
ATOM 755 C CA . LEU A 1 92 ? 8.304 3.677 -19.331 1.00 98.06 92 LEU A CA 1
ATOM 756 C C . LEU A 1 92 ? 6.886 3.327 -19.792 1.00 98.06 92 LEU A C 1
ATOM 758 O O . LEU A 1 92 ? 6.601 2.176 -20.122 1.00 98.06 92 LEU A O 1
ATOM 762 N N . VAL A 1 93 ? 5.986 4.313 -19.782 1.00 98.44 93 VAL A N 1
ATOM 763 C CA . VAL A 1 93 ? 4.604 4.140 -20.243 1.00 98.44 93 VAL A CA 1
ATOM 764 C C . VAL A 1 93 ? 4.585 3.919 -21.752 1.00 98.44 93 VAL A C 1
ATOM 766 O O . VAL A 1 93 ? 3.939 2.979 -22.208 1.00 98.44 93 VAL A O 1
ATOM 769 N N . ASP A 1 94 ? 5.315 4.737 -22.506 1.00 98.38 94 ASP A N 1
ATOM 770 C CA . ASP A 1 94 ? 5.395 4.643 -23.963 1.00 98.38 94 ASP A CA 1
ATOM 771 C C . ASP A 1 94 ? 6.032 3.326 -24.401 1.00 98.38 94 ASP A C 1
ATOM 773 O O . ASP A 1 94 ? 5.519 2.671 -25.306 1.00 98.38 94 ASP A O 1
ATOM 777 N N . PHE A 1 95 ? 7.090 2.878 -23.724 1.00 98.38 95 PHE A N 1
ATOM 778 C CA . PHE A 1 95 ? 7.654 1.554 -23.954 1.00 98.38 95 PHE A CA 1
ATOM 779 C C . PHE A 1 95 ? 6.592 0.471 -23.758 1.00 98.38 95 PHE A C 1
ATOM 781 O O . PHE A 1 95 ? 6.358 -0.321 -24.663 1.00 98.38 95 PHE A O 1
ATOM 788 N N . GLN A 1 96 ? 5.897 0.466 -22.617 1.00 98.38 96 GLN A N 1
ATOM 789 C CA . GLN A 1 96 ? 4.912 -0.574 -22.324 1.00 98.38 96 GLN A CA 1
ATOM 790 C C . GLN A 1 96 ? 3.708 -0.553 -23.282 1.00 98.38 96 GLN A C 1
ATOM 792 O O . GLN A 1 96 ? 3.123 -1.602 -23.543 1.00 98.38 96 GLN A O 1
ATOM 797 N N . LEU A 1 97 ? 3.329 0.616 -23.809 1.00 98.19 97 LEU A N 1
ATOM 798 C CA . LEU A 1 97 ? 2.279 0.743 -24.827 1.00 98.19 97 LEU A CA 1
ATOM 799 C C . LEU A 1 97 ? 2.690 0.144 -26.174 1.00 98.19 97 LEU A C 1
ATOM 801 O O . LEU A 1 97 ? 1.841 -0.407 -26.872 1.00 98.19 97 LEU A O 1
ATOM 805 N N . ASN A 1 98 ? 3.967 0.274 -26.533 1.00 98.19 98 ASN A N 1
ATOM 806 C CA . ASN A 1 98 ? 4.494 -0.138 -27.832 1.00 98.19 98 ASN A CA 1
ATOM 807 C C . ASN A 1 98 ? 5.163 -1.521 -27.811 1.00 98.19 98 ASN A C 1
ATOM 809 O O . ASN A 1 98 ? 5.491 -2.046 -28.871 1.00 98.19 98 ASN A O 1
ATOM 813 N N . ALA A 1 99 ? 5.370 -2.111 -26.634 1.00 97.56 99 ALA A N 1
ATOM 814 C CA . ALA A 1 99 ? 6.051 -3.388 -26.481 1.00 97.56 99 ALA A CA 1
ATOM 815 C C . ALA A 1 99 ? 5.263 -4.544 -27.122 1.00 97.56 99 ALA A C 1
ATOM 817 O O . ALA A 1 99 ? 4.063 -4.722 -26.884 1.00 97.56 99 ALA A O 1
ATOM 818 N N . VAL A 1 100 ? 5.959 -5.383 -27.894 1.00 96.44 100 VAL A N 1
ATOM 819 C CA . VAL A 1 100 ? 5.378 -6.535 -28.603 1.00 96.44 100 VAL A CA 1
ATOM 820 C C . VAL A 1 100 ? 6.043 -7.833 -28.139 1.00 96.44 100 VAL A C 1
ATOM 822 O O . VAL A 1 100 ? 7.177 -7.853 -27.672 1.00 96.44 100 VAL A O 1
ATOM 825 N N . GLY A 1 101 ? 5.325 -8.954 -28.247 1.00 96.44 101 GLY A N 1
ATOM 826 C CA . GLY A 1 101 ? 5.903 -10.278 -28.009 1.00 96.44 101 GLY A CA 1
ATOM 827 C C . GLY A 1 101 ? 6.357 -10.469 -26.562 1.00 96.44 101 GLY A C 1
ATOM 828 O O . GLY A 1 101 ? 5.524 -10.445 -25.655 1.00 96.44 101 GLY A O 1
ATOM 829 N N . THR A 1 102 ? 7.654 -10.704 -26.366 1.00 96.25 102 THR A N 1
ATOM 830 C CA . THR A 1 102 ? 8.296 -10.900 -25.057 1.00 96.25 102 THR A CA 1
ATOM 831 C C . THR A 1 102 ? 8.650 -9.586 -24.365 1.00 96.25 102 THR A C 1
ATOM 833 O O . THR A 1 102 ? 8.663 -9.543 -23.140 1.00 96.25 102 THR A O 1
ATOM 836 N N . GLU A 1 103 ? 8.849 -8.497 -25.113 1.00 96.62 103 GLU A N 1
ATOM 837 C CA . GLU A 1 103 ? 9.267 -7.198 -24.558 1.00 96.62 103 GLU A CA 1
ATOM 838 C C . GLU A 1 103 ? 8.248 -6.639 -23.557 1.00 96.62 103 GLU A C 1
ATOM 840 O O . GLU A 1 103 ? 8.597 -5.974 -22.584 1.00 96.62 103 GLU A O 1
ATOM 845 N N . LYS A 1 104 ? 6.964 -6.970 -23.744 1.00 96.94 104 LYS A N 1
ATOM 846 C CA . LYS A 1 104 ? 5.877 -6.543 -22.849 1.00 96.94 104 LYS A CA 1
ATOM 847 C C . LYS A 1 104 ? 6.021 -7.065 -21.414 1.00 96.94 104 LYS A C 1
ATOM 849 O O . LYS A 1 104 ? 5.304 -6.579 -20.538 1.00 96.94 104 LYS A O 1
ATOM 854 N N . PHE A 1 105 ? 6.871 -8.071 -21.192 1.00 97.88 105 PHE A N 1
ATOM 855 C CA . PHE A 1 105 ? 7.162 -8.644 -19.880 1.00 97.88 105 PHE A CA 1
ATOM 856 C C . PHE A 1 105 ? 8.378 -8.001 -19.205 1.00 97.88 105 PHE A C 1
ATOM 858 O O . PHE A 1 105 ? 8.509 -8.136 -18.000 1.00 97.88 105 PHE A O 1
ATOM 865 N N . GLU A 1 106 ? 9.208 -7.215 -19.896 1.00 97.62 106 GLU A N 1
ATOM 866 C CA . GLU A 1 106 ? 10.471 -6.726 -19.319 1.00 97.62 106 GLU A CA 1
ATOM 867 C C . GLU A 1 106 ? 10.282 -5.879 -18.052 1.00 97.62 106 GLU A C 1
ATOM 869 O O . GLU A 1 106 ? 10.961 -6.079 -17.046 1.00 97.62 106 GLU A O 1
ATOM 874 N N . ILE A 1 107 ? 9.322 -4.946 -18.059 1.00 98.06 107 ILE A N 1
ATOM 875 C CA . ILE A 1 107 ? 8.998 -4.165 -16.854 1.00 98.06 107 ILE A CA 1
ATOM 876 C C . ILE A 1 107 ? 8.391 -5.065 -15.772 1.00 98.06 107 ILE A C 1
ATOM 878 O O . ILE A 1 107 ? 8.619 -4.836 -14.581 1.00 98.06 107 ILE A O 1
ATOM 882 N N . LEU A 1 108 ? 7.608 -6.073 -16.169 1.00 98.25 108 LEU A N 1
ATOM 883 C CA . LEU A 1 108 ? 7.007 -7.015 -15.234 1.00 98.25 108 LEU A CA 1
ATOM 884 C C . LEU A 1 108 ? 8.084 -7.851 -14.539 1.00 98.25 108 LEU A C 1
ATOM 886 O O . LEU A 1 108 ? 8.032 -7.965 -13.320 1.00 98.25 108 LEU A O 1
ATOM 890 N N . ASP A 1 109 ? 9.066 -8.361 -15.272 1.00 98.00 109 ASP A N 1
ATOM 891 C CA . ASP A 1 109 ? 10.147 -9.190 -14.741 1.00 98.00 109 ASP A CA 1
ATOM 892 C C . ASP A 1 109 ? 10.979 -8.399 -13.725 1.00 98.00 109 ASP A C 1
ATOM 894 O O . ASP A 1 109 ? 11.197 -8.860 -12.603 1.00 98.00 109 ASP A O 1
ATOM 898 N N . ILE A 1 110 ? 11.320 -7.144 -14.044 1.00 98.06 110 ILE A N 1
ATOM 899 C CA . ILE A 1 110 ? 12.013 -6.247 -13.106 1.00 98.06 110 ILE A CA 1
ATOM 900 C C . ILE A 1 110 ? 11.150 -5.961 -11.870 1.00 98.06 110 ILE A C 1
ATOM 902 O O . ILE A 1 110 ? 11.643 -5.935 -10.741 1.00 98.06 110 ILE A O 1
ATOM 906 N N . LEU A 1 111 ? 9.844 -5.746 -12.047 1.00 98.31 111 LEU A N 1
ATOM 907 C CA . LEU A 1 111 ? 8.913 -5.550 -10.936 1.00 98.31 111 LEU A CA 1
ATOM 908 C C . LEU A 1 111 ? 8.832 -6.796 -10.040 1.00 98.31 111 LEU A C 1
ATOM 910 O O . LEU A 1 111 ? 8.803 -6.658 -8.813 1.00 98.31 111 LEU A O 1
ATOM 914 N N . GLN A 1 112 ? 8.780 -7.992 -10.623 1.00 98.06 112 GLN A N 1
ATOM 915 C CA . GLN A 1 112 ? 8.736 -9.259 -9.896 1.00 98.06 112 GLN A CA 1
ATOM 916 C C . GLN A 1 112 ? 10.038 -9.487 -9.119 1.00 98.06 112 GLN A C 1
ATOM 918 O O . GLN A 1 112 ? 9.987 -9.733 -7.910 1.00 98.06 112 GLN A O 1
ATOM 923 N N . GLU A 1 113 ? 11.192 -9.301 -9.765 1.00 97.69 113 GLU A N 1
ATOM 924 C CA . GLU A 1 113 ? 12.512 -9.392 -9.134 1.00 97.69 113 GLU A CA 1
ATOM 925 C C . GLU A 1 113 ? 12.639 -8.396 -7.975 1.00 97.69 113 GLU A C 1
ATOM 927 O O . GLU A 1 113 ? 12.989 -8.772 -6.850 1.00 97.69 113 GLU A O 1
ATOM 932 N N . TRP A 1 114 ? 12.300 -7.127 -8.214 1.00 97.56 114 TRP A N 1
ATOM 933 C CA . TRP A 1 114 ? 12.319 -6.091 -7.186 1.00 97.56 114 TRP A CA 1
ATOM 934 C C . TRP A 1 114 ? 11.436 -6.466 -6.000 1.00 97.56 114 TRP A C 1
ATOM 936 O O . TRP A 1 114 ? 11.879 -6.392 -4.854 1.00 97.56 114 TRP A O 1
ATOM 946 N N . THR A 1 115 ? 10.200 -6.894 -6.274 1.00 97.81 115 THR A N 1
ATOM 947 C CA . THR A 1 115 ? 9.213 -7.267 -5.254 1.00 97.81 115 THR A CA 1
ATOM 948 C C . THR A 1 115 ? 9.721 -8.417 -4.394 1.00 97.81 115 THR A C 1
ATOM 950 O O . THR A 1 115 ? 9.615 -8.356 -3.165 1.00 97.81 115 THR A O 1
ATOM 953 N N . GLN A 1 116 ? 10.304 -9.442 -5.018 1.00 97.12 116 GLN A N 1
ATOM 954 C CA . GLN A 1 116 ? 10.833 -10.605 -4.317 1.00 97.12 116 GLN A CA 1
ATOM 955 C C . GLN A 1 116 ? 12.007 -10.229 -3.404 1.00 97.12 116 GLN A C 1
ATOM 957 O O . GLN A 1 116 ? 12.102 -10.742 -2.289 1.00 97.12 116 GLN A O 1
ATOM 962 N N . ASN A 1 117 ? 12.833 -9.271 -3.830 1.00 96.31 117 ASN A N 1
ATOM 963 C CA . ASN A 1 117 ? 14.027 -8.813 -3.117 1.00 96.31 117 ASN A CA 1
ATOM 964 C C . ASN A 1 117 ? 13.792 -7.632 -2.154 1.00 96.31 117 ASN A C 1
ATOM 966 O O . ASN A 1 117 ? 14.750 -7.074 -1.606 1.00 96.31 117 ASN A O 1
ATOM 970 N N . LEU A 1 118 ? 12.539 -7.225 -1.917 1.00 96.31 118 LEU A N 1
ATOM 971 C CA . LEU A 1 118 ? 12.222 -6.133 -0.996 1.00 96.31 118 LEU A CA 1
ATOM 972 C C . LEU A 1 118 ? 12.628 -6.465 0.443 1.00 96.31 118 LEU A C 1
ATOM 974 O O . LEU A 1 118 ? 12.101 -7.388 1.059 1.00 96.31 118 LEU A O 1
ATOM 978 N N . LYS A 1 119 ? 13.486 -5.619 1.021 1.00 94.06 119 LYS A N 1
ATOM 979 C CA . LYS A 1 119 ? 13.928 -5.708 2.418 1.00 94.06 119 LYS A CA 1
ATOM 980 C C . LYS A 1 119 ? 13.603 -4.432 3.191 1.00 94.06 119 LYS A C 1
ATOM 982 O O . LYS A 1 119 ? 13.615 -3.328 2.645 1.00 94.06 119 LYS A O 1
ATOM 987 N N . VAL A 1 120 ? 13.337 -4.577 4.485 1.00 90.00 120 VAL A N 1
ATOM 988 C CA . VAL A 1 120 ? 13.199 -3.474 5.441 1.00 90.00 120 VAL A CA 1
ATOM 989 C C . VAL A 1 120 ? 14.471 -3.360 6.265 1.00 90.00 120 VAL A C 1
ATOM 991 O O . VAL A 1 120 ? 14.991 -4.349 6.779 1.00 90.00 120 VAL A O 1
ATOM 994 N N . ARG A 1 121 ? 14.952 -2.126 6.424 1.00 86.00 121 ARG A N 1
ATOM 995 C CA . ARG A 1 121 ? 16.029 -1.820 7.360 1.00 86.00 121 ARG A CA 1
ATOM 996 C C . ARG A 1 121 ? 15.490 -1.829 8.790 1.00 86.00 121 ARG A C 1
ATOM 998 O O . ARG A 1 121 ? 14.562 -1.089 9.103 1.00 86.00 121 ARG A O 1
ATOM 1005 N N . MET A 1 122 ? 16.125 -2.624 9.633 1.00 84.44 122 MET A N 1
ATOM 1006 C CA . MET A 1 122 ? 15.919 -2.727 11.071 1.00 84.44 122 MET A CA 1
ATOM 1007 C C . MET A 1 122 ? 17.183 -2.261 11.811 1.00 84.44 122 MET A C 1
ATOM 1009 O O . MET A 1 122 ? 18.202 -1.943 11.190 1.00 84.44 122 MET A O 1
ATOM 1013 N N . ASN A 1 123 ? 17.121 -2.201 13.143 1.00 83.25 123 ASN A N 1
ATOM 1014 C CA . ASN A 1 123 ? 18.274 -1.822 13.969 1.00 83.25 123 ASN A CA 1
ATOM 1015 C C . ASN A 1 123 ? 19.423 -2.841 13.872 1.00 83.25 123 ASN A C 1
ATOM 1017 O O . ASN A 1 123 ? 20.583 -2.460 13.965 1.00 83.25 123 ASN A O 1
ATOM 1021 N N . ASP A 1 124 ? 19.097 -4.112 13.646 1.00 86.31 124 ASP A N 1
ATOM 1022 C CA . ASP A 1 124 ? 20.018 -5.249 13.580 1.00 86.31 124 ASP A CA 1
ATOM 1023 C C . ASP A 1 124 ? 20.424 -5.637 12.147 1.00 86.31 124 ASP A C 1
ATOM 1025 O O . ASP A 1 124 ? 21.102 -6.639 11.944 1.00 86.31 124 ASP A O 1
ATOM 1029 N N . GLY A 1 125 ? 20.028 -4.851 11.141 1.00 88.94 125 GLY A N 1
ATOM 1030 C CA . GLY A 1 125 ? 20.390 -5.091 9.745 1.00 88.94 125 GLY A CA 1
ATOM 1031 C C . GLY A 1 125 ? 19.206 -4.983 8.797 1.00 88.94 125 GLY A C 1
ATOM 1032 O O . GLY A 1 125 ? 18.347 -4.117 8.945 1.00 88.94 125 GLY A O 1
ATOM 1033 N N . TYR A 1 126 ? 19.175 -5.838 7.781 1.00 90.12 126 TYR A N 1
ATOM 1034 C CA . TYR A 1 126 ? 18.076 -5.906 6.823 1.00 90.12 126 TYR A CA 1
ATOM 1035 C C . TYR A 1 126 ? 17.302 -7.194 7.031 1.00 90.12 126 TYR A C 1
ATOM 1037 O O . TYR A 1 126 ? 17.888 -8.270 7.095 1.00 90.12 126 TYR A O 1
ATOM 1045 N N . ARG A 1 127 ? 15.979 -7.076 7.090 1.00 92.19 127 ARG A N 1
ATOM 1046 C CA . ARG A 1 127 ? 15.073 -8.220 7.131 1.00 92.19 127 ARG A CA 1
ATOM 1047 C C . ARG A 1 127 ? 14.224 -8.236 5.879 1.00 92.19 127 ARG A C 1
ATOM 1049 O O . ARG A 1 127 ? 13.960 -7.184 5.294 1.00 92.19 127 ARG A O 1
ATOM 1056 N N . ASP A 1 128 ? 13.808 -9.425 5.478 1.00 94.94 128 ASP A N 1
ATOM 1057 C CA . ASP A 1 128 ? 12.883 -9.572 4.366 1.00 94.94 128 ASP A CA 1
ATOM 1058 C C . ASP A 1 128 ? 11.566 -8.818 4.635 1.00 94.94 128 ASP A C 1
ATOM 1060 O O . ASP A 1 128 ? 11.211 -8.515 5.775 1.00 94.94 128 ASP A O 1
ATOM 1064 N N . MET A 1 129 ? 10.858 -8.421 3.586 1.00 95.62 129 MET A N 1
ATOM 1065 C CA . MET A 1 129 ? 9.574 -7.745 3.729 1.00 95.62 129 MET A CA 1
ATOM 1066 C C . MET A 1 129 ? 8.433 -8.767 3.727 1.00 95.62 129 MET A C 1
ATOM 1068 O O . MET A 1 129 ? 8.354 -9.610 2.845 1.00 95.62 129 MET A O 1
ATOM 1072 N N . ARG A 1 130 ? 7.489 -8.642 4.669 1.00 95.44 130 ARG A N 1
ATOM 1073 C CA . ARG A 1 130 ? 6.290 -9.501 4.733 1.00 95.44 130 ARG A CA 1
ATOM 1074 C C . ARG A 1 130 ? 5.531 -9.532 3.398 1.00 95.44 130 ARG A C 1
ATOM 1076 O O . ARG A 1 130 ? 5.380 -8.486 2.761 1.00 95.44 130 ARG A O 1
ATOM 1083 N N . VAL A 1 131 ? 4.938 -10.686 3.073 1.00 96.69 131 VAL A N 1
ATOM 1084 C CA . VAL A 1 131 ? 4.160 -10.926 1.836 1.00 96.69 131 VAL A CA 1
ATOM 1085 C C . VAL A 1 131 ? 3.137 -9.821 1.567 1.00 96.69 131 VAL A C 1
ATOM 1087 O O . VAL A 1 131 ? 3.202 -9.184 0.524 1.00 96.69 131 VAL A O 1
ATOM 1090 N N . ALA A 1 132 ? 2.279 -9.489 2.538 1.00 95.31 132 ALA A N 1
ATOM 1091 C CA . ALA A 1 132 ? 1.247 -8.458 2.360 1.00 95.31 132 ALA A CA 1
ATOM 1092 C C . ALA A 1 132 ? 1.817 -7.077 1.962 1.00 95.31 132 ALA A C 1
ATOM 1094 O O . ALA A 1 132 ? 1.198 -6.315 1.215 1.00 95.31 132 ALA A O 1
ATOM 1095 N N . SER A 1 133 ? 3.015 -6.737 2.447 1.00 95.62 133 SER A N 1
ATOM 1096 C CA . SER A 1 133 ? 3.692 -5.490 2.086 1.00 95.62 133 SER A CA 1
ATOM 1097 C C . SER A 1 133 ? 4.324 -5.571 0.694 1.00 95.62 133 SER A C 1
ATOM 1099 O O . SER A 1 133 ? 4.241 -4.593 -0.052 1.00 95.62 133 SER A O 1
ATOM 1101 N N . LYS A 1 134 ? 4.914 -6.716 0.322 1.00 97.62 134 LYS A N 1
ATOM 1102 C CA . LYS A 1 134 ? 5.414 -6.978 -1.038 1.00 97.62 134 LYS A CA 1
ATOM 1103 C C . LYS A 1 134 ? 4.279 -6.907 -2.064 1.00 97.62 134 LYS A C 1
ATOM 1105 O O . LYS A 1 134 ? 4.372 -6.136 -3.014 1.00 97.62 134 LYS A O 1
ATOM 1110 N N . GLU A 1 135 ? 3.157 -7.574 -1.799 1.00 97.50 135 GLU A N 1
ATOM 1111 C CA . GLU A 1 135 ? 1.932 -7.502 -2.608 1.00 97.50 135 GLU A CA 1
ATOM 1112 C C . GLU A 1 135 ? 1.443 -6.062 -2.774 1.00 97.50 135 GLU A C 1
ATOM 1114 O O . GLU A 1 135 ? 1.144 -5.625 -3.883 1.00 97.50 135 GLU A O 1
ATOM 1119 N N . CYS A 1 136 ? 1.404 -5.280 -1.690 1.00 96.62 136 CYS A N 1
ATOM 1120 C CA . CYS A 1 136 ? 1.030 -3.872 -1.784 1.00 96.62 136 CYS A CA 1
ATOM 1121 C C . CYS A 1 136 ? 1.964 -3.066 -2.700 1.00 96.62 136 CYS A C 1
ATOM 1123 O O . CYS A 1 136 ? 1.491 -2.151 -3.366 1.00 96.62 136 CYS A O 1
ATOM 1125 N N . ASN A 1 137 ? 3.271 -3.346 -2.721 1.00 97.69 137 ASN A N 1
ATOM 1126 C CA . ASN A 1 137 ? 4.196 -2.677 -3.642 1.00 97.69 137 ASN A CA 1
ATOM 1127 C C . ASN A 1 137 ? 3.929 -3.112 -5.086 1.00 97.69 137 ASN A C 1
ATOM 1129 O O . ASN A 1 137 ? 3.715 -2.253 -5.940 1.00 97.69 137 ASN A O 1
ATOM 1133 N N . TYR A 1 138 ? 3.839 -4.421 -5.323 1.00 98.31 138 TYR A N 1
ATOM 1134 C CA . TYR A 1 138 ? 3.534 -5.011 -6.626 1.00 98.31 138 TYR A CA 1
ATOM 1135 C C . TYR A 1 138 ? 2.261 -4.419 -7.249 1.00 98.31 138 TYR A C 1
ATOM 1137 O O . TYR A 1 138 ? 2.280 -3.883 -8.360 1.00 98.31 138 TYR A O 1
ATOM 1145 N N . TRP A 1 139 ? 1.160 -4.412 -6.492 1.00 97.81 139 TRP A N 1
ATOM 1146 C CA . TRP A 1 139 ? -0.127 -3.899 -6.962 1.00 97.81 139 TRP A CA 1
ATOM 1147 C C . TRP A 1 139 ? -0.139 -2.390 -7.185 1.00 97.81 139 TRP A C 1
ATOM 1149 O O . TRP A 1 139 ? -0.891 -1.905 -8.030 1.00 97.81 139 TRP A O 1
ATOM 1159 N N . VAL A 1 140 ? 0.678 -1.630 -6.455 1.00 98.19 140 VAL A N 1
ATOM 1160 C CA . VAL A 1 140 ? 0.797 -0.184 -6.672 1.00 98.19 140 VAL A CA 1
ATOM 1161 C C . VAL A 1 140 ? 1.442 0.109 -8.023 1.00 98.19 140 VAL A C 1
ATOM 1163 O O . VAL A 1 140 ? 0.928 0.960 -8.747 1.00 98.19 140 VAL A O 1
ATOM 1166 N N . ILE A 1 141 ? 2.496 -0.616 -8.400 1.00 98.38 141 ILE A N 1
ATOM 1167 C CA . ILE A 1 141 ? 3.135 -0.428 -9.710 1.00 98.38 141 ILE A CA 1
ATOM 1168 C C . ILE A 1 141 ? 2.200 -0.882 -10.836 1.00 98.38 141 ILE A C 1
ATOM 1170 O O . ILE A 1 141 ? 1.969 -0.124 -11.776 1.00 98.38 141 ILE A O 1
ATOM 1174 N N . HIS A 1 142 ? 1.546 -2.039 -10.695 1.00 98.19 142 HIS A N 1
ATOM 1175 C CA . HIS A 1 142 ? 0.493 -2.471 -11.629 1.00 98.19 142 HIS A CA 1
ATOM 1176 C C . HIS A 1 142 ? -0.608 -1.419 -11.794 1.00 98.19 142 HIS A C 1
ATOM 1178 O O . HIS A 1 142 ? -0.997 -1.075 -12.909 1.00 98.19 142 HIS A O 1
ATOM 1184 N N . SER A 1 143 ? -1.091 -0.860 -10.680 1.00 97.62 143 SER A N 1
ATOM 1185 C CA . SER A 1 143 ? -2.122 0.179 -10.684 1.00 97.62 143 SER A CA 1
ATOM 1186 C C . SER A 1 143 ? -1.695 1.405 -11.493 1.00 97.62 143 SER A C 1
ATOM 1188 O O . SER A 1 143 ? -2.511 1.924 -12.255 1.00 97.62 143 SER A O 1
ATOM 1190 N N . PHE A 1 144 ? -0.439 1.849 -11.380 1.00 98.38 144 PHE A N 1
ATOM 1191 C CA . PHE A 1 144 ? 0.083 2.969 -12.169 1.00 98.38 144 PHE A CA 1
ATOM 1192 C C . PHE A 1 144 ? -0.048 2.720 -13.678 1.00 98.38 144 PHE A C 1
ATOM 1194 O O . PHE A 1 144 ? -0.613 3.551 -14.396 1.00 98.38 144 PHE A O 1
ATOM 1201 N N . PHE A 1 145 ? 0.413 1.561 -14.143 1.00 98.44 145 PHE A N 1
ATOM 1202 C CA . PHE A 1 145 ? 0.381 1.171 -15.552 1.00 98.44 145 PHE A CA 1
ATOM 1203 C C . PHE A 1 145 ? -1.053 1.028 -16.082 1.00 98.44 145 PHE A C 1
ATOM 1205 O O . PHE A 1 145 ? -1.394 1.577 -17.132 1.00 98.44 145 PHE A O 1
ATOM 1212 N N . VAL A 1 146 ? -1.948 0.413 -15.299 1.00 97.88 146 VAL A N 1
ATOM 1213 C CA . VAL A 1 146 ? -3.381 0.308 -15.628 1.00 97.88 146 VAL A CA 1
ATOM 1214 C C . VAL A 1 146 ? -4.028 1.689 -15.812 1.00 97.88 146 VAL A C 1
ATOM 1216 O O . VAL A 1 146 ? -4.764 1.905 -16.775 1.00 97.88 146 VAL A O 1
ATOM 1219 N N . HIS A 1 147 ? -3.740 2.658 -14.937 1.00 97.31 147 HIS A N 1
ATOM 1220 C CA . HIS A 1 147 ? -4.319 4.008 -15.033 1.00 97.31 147 HIS A CA 1
ATOM 1221 C C . HIS A 1 147 ? -3.795 4.819 -16.221 1.00 97.31 147 HIS A C 1
ATOM 1223 O O . HIS A 1 147 ? -4.453 5.770 -16.654 1.00 97.31 147 HIS A O 1
ATOM 1229 N N . ASN A 1 148 ? -2.638 4.437 -16.754 1.00 97.81 148 ASN A N 1
ATOM 1230 C CA . ASN A 1 148 ? -2.031 5.040 -17.931 1.00 97.81 148 ASN A CA 1
ATOM 1231 C C . ASN A 1 148 ? -2.298 4.250 -19.218 1.00 97.81 148 ASN A C 1
ATOM 1233 O O . ASN A 1 148 ? -1.702 4.562 -20.239 1.00 97.81 148 ASN A O 1
ATOM 1237 N N . ARG A 1 149 ? -3.240 3.292 -19.187 1.00 97.81 149 ARG A N 1
ATOM 1238 C CA . ARG A 1 149 ? -3.621 2.432 -20.326 1.00 97.81 149 ARG A CA 1
ATOM 1239 C C . ARG A 1 149 ? -2.476 1.570 -20.869 1.00 97.81 149 ARG A C 1
ATOM 1241 O O . ARG A 1 149 ? -2.592 1.031 -21.959 1.00 97.81 149 ARG A O 1
ATOM 1248 N N . ALA A 1 150 ? -1.424 1.392 -20.083 1.00 98.12 150 ALA A N 1
ATOM 1249 C CA . ALA A 1 150 ? -0.227 0.646 -20.432 1.00 98.12 150 ALA A CA 1
ATOM 1250 C C . ALA A 1 150 ? -0.107 -0.580 -19.519 1.00 98.12 150 ALA A C 1
ATOM 1252 O O . ALA A 1 150 ? 0.897 -0.760 -18.845 1.00 98.12 150 ALA A O 1
ATOM 1253 N N . ALA A 1 151 ? -1.188 -1.354 -19.376 1.00 98.25 151 ALA A N 1
ATOM 1254 C CA . ALA A 1 151 ? -1.261 -2.418 -18.378 1.00 98.25 151 ALA A CA 1
ATOM 1255 C C . ALA A 1 151 ? -0.157 -3.471 -18.586 1.00 98.25 151 ALA A C 1
ATOM 1257 O O . ALA A 1 151 ? 0.063 -3.942 -19.702 1.00 98.25 151 ALA A O 1
ATOM 1258 N N . LEU A 1 152 ? 0.497 -3.864 -17.491 1.00 98.12 152 LEU A N 1
ATOM 1259 C CA . LEU A 1 152 ? 1.454 -4.967 -17.504 1.00 98.12 152 LEU A CA 1
ATOM 1260 C C . LEU A 1 152 ? 0.720 -6.303 -17.754 1.00 98.12 152 LEU A C 1
ATOM 1262 O O . LEU A 1 152 ? -0.436 -6.450 -17.333 1.00 98.12 152 LEU A O 1
ATOM 1266 N N . PRO A 1 153 ? 1.361 -7.289 -18.408 1.00 97.38 153 PRO A N 1
ATOM 1267 C CA . PRO A 1 153 ? 0.787 -8.616 -18.602 1.00 97.38 153 PRO A CA 1
ATOM 1268 C C . PRO A 1 153 ? 0.422 -9.297 -17.278 1.00 97.38 153 PRO A C 1
ATOM 1270 O O . PRO A 1 153 ? 1.009 -9.032 -16.228 1.00 97.38 153 PRO A O 1
ATOM 1273 N N . ARG A 1 154 ? -0.551 -10.212 -17.332 1.00 94.94 154 ARG A N 1
ATOM 1274 C CA . ARG A 1 154 ? -0.850 -11.109 -16.209 1.00 94.94 154 ARG A CA 1
ATOM 1275 C C . ARG A 1 154 ? 0.069 -12.319 -16.276 1.00 94.94 154 ARG A C 1
ATOM 1277 O O . ARG A 1 154 ? 0.210 -12.911 -17.341 1.00 94.94 154 ARG A O 1
ATOM 1284 N N . ASP A 1 155 ? 0.611 -12.695 -15.129 1.00 94.81 155 ASP A N 1
ATOM 1285 C CA . ASP A 1 155 ? 1.503 -13.837 -14.978 1.00 94.81 155 ASP A CA 1
ATOM 1286 C C . ASP A 1 155 ? 1.261 -14.531 -13.626 1.00 94.81 155 ASP A C 1
ATOM 1288 O O . ASP A 1 155 ? 0.738 -13.920 -12.685 1.00 94.81 155 ASP A O 1
ATOM 1292 N N . LYS A 1 156 ? 1.612 -15.816 -13.531 1.00 94.44 156 LYS A N 1
ATOM 1293 C CA . LYS A 1 156 ? 1.500 -16.618 -12.309 1.00 94.44 156 LYS A CA 1
ATOM 1294 C C . LYS A 1 156 ? 2.713 -16.374 -11.405 1.00 94.44 156 LYS A C 1
ATOM 1296 O O . LYS A 1 156 ? 3.510 -17.268 -11.139 1.00 94.44 156 LYS A O 1
ATOM 1301 N N . PHE A 1 157 ? 2.809 -15.159 -10.883 1.00 96.69 157 PHE A N 1
ATOM 1302 C CA . PHE A 1 157 ? 3.848 -14.772 -9.935 1.00 96.69 157 PHE A CA 1
ATOM 1303 C C . PHE A 1 157 ? 3.427 -15.081 -8.494 1.00 96.69 157 PHE A C 1
ATOM 1305 O O . PHE A 1 157 ? 2.385 -14.615 -8.030 1.00 96.69 157 PHE A O 1
ATOM 1312 N N . THR A 1 158 ? 4.234 -15.867 -7.776 1.00 97.56 158 THR A N 1
ATOM 1313 C CA . THR A 1 158 ? 4.006 -16.177 -6.355 1.00 97.56 158 THR A CA 1
ATOM 1314 C C . THR A 1 158 ? 4.994 -15.402 -5.497 1.00 97.56 158 THR A C 1
ATOM 1316 O O . THR A 1 158 ? 6.189 -15.679 -5.512 1.00 97.56 158 THR A O 1
ATOM 1319 N N . ILE A 1 159 ? 4.481 -14.440 -4.732 1.00 97.56 159 ILE A N 1
ATOM 1320 C CA . ILE A 1 159 ? 5.275 -13.631 -3.806 1.00 97.56 159 ILE A CA 1
ATOM 1321 C C . ILE A 1 159 ? 5.519 -14.439 -2.533 1.00 97.56 159 ILE A 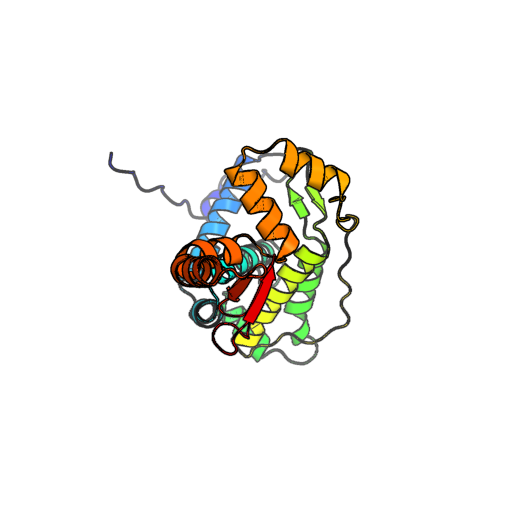C 1
ATOM 1323 O O . ILE A 1 159 ? 4.568 -14.838 -1.860 1.00 97.56 159 ILE A O 1
ATOM 1327 N N . SER A 1 160 ? 6.785 -14.626 -2.167 1.00 96.75 160 SER A N 1
ATOM 1328 C CA . SER A 1 160 ? 7.165 -15.296 -0.922 1.00 96.75 160 SER A CA 1
ATOM 1329 C C . SER A 1 160 ? 7.912 -14.363 0.032 1.00 96.75 160 SER A C 1
ATOM 1331 O O . SER A 1 160 ? 8.410 -13.291 -0.339 1.00 96.75 160 SER A O 1
ATOM 1333 N N . SER A 1 161 ? 7.941 -14.749 1.306 1.00 96.25 161 SER A N 1
ATOM 1334 C CA . SER A 1 161 ? 8.733 -14.071 2.323 1.00 96.25 161 SER A CA 1
ATOM 1335 C C . SER A 1 161 ? 9.248 -15.054 3.360 1.00 96.25 161 SER A C 1
ATOM 1337 O O . SER A 1 161 ? 8.533 -15.981 3.733 1.00 96.25 161 SER A O 1
ATOM 1339 N N . ASP A 1 162 ? 10.439 -14.775 3.880 1.00 95.12 162 ASP A N 1
ATOM 1340 C CA . ASP A 1 162 ? 11.036 -15.524 4.990 1.00 95.12 162 ASP A CA 1
ATOM 1341 C C . ASP A 1 162 ? 10.412 -15.141 6.346 1.00 95.12 162 ASP A C 1
ATOM 1343 O O . ASP A 1 162 ? 10.663 -15.776 7.369 1.00 95.12 162 ASP A O 1
ATOM 1347 N N . ILE A 1 163 ? 9.597 -14.077 6.387 1.00 94.31 163 ILE A N 1
ATOM 1348 C CA . ILE A 1 163 ? 8.917 -13.634 7.604 1.00 94.31 163 ILE A CA 1
ATOM 1349 C C . ILE A 1 163 ? 7.547 -14.299 7.719 1.00 94.31 163 ILE A C 1
ATOM 1351 O O . ILE A 1 163 ? 6.639 -14.019 6.932 1.00 94.31 163 ILE A O 1
ATOM 1355 N N . ALA A 1 164 ? 7.373 -15.077 8.789 1.00 91.81 164 ALA A N 1
ATOM 1356 C CA . ALA A 1 164 ? 6.096 -15.677 9.156 1.00 91.81 164 ALA A CA 1
ATOM 1357 C C . ALA A 1 164 ? 4.966 -14.627 9.263 1.00 91.81 164 ALA A C 1
ATOM 1359 O O . ALA A 1 164 ? 5.210 -13.505 9.734 1.00 91.81 164 ALA A O 1
ATOM 1360 N N . PRO A 1 165 ? 3.723 -14.957 8.864 1.00 90.94 165 PRO A N 1
ATOM 1361 C CA . PRO A 1 165 ? 2.566 -14.074 9.010 1.00 90.94 165 PRO A CA 1
ATOM 1362 C C . PRO A 1 165 ? 2.392 -13.531 10.436 1.00 90.94 165 PRO A C 1
ATOM 1364 O O . PRO A 1 165 ? 2.817 -14.140 11.414 1.00 90.94 165 PRO A O 1
ATOM 1367 N N . THR A 1 166 ? 1.789 -12.347 10.568 1.00 91.00 166 THR A N 1
ATOM 1368 C CA . THR A 1 166 ? 1.474 -11.803 11.896 1.00 91.00 166 THR A CA 1
ATOM 1369 C C . THR A 1 166 ? 0.272 -12.544 12.461 1.00 91.00 166 THR A C 1
ATOM 1371 O O . THR A 1 166 ? -0.821 -12.437 11.910 1.00 91.00 166 THR A O 1
ATOM 1374 N N . GLU A 1 167 ? 0.460 -13.226 13.584 1.00 90.00 167 GLU A N 1
ATOM 1375 C CA . GLU A 1 167 ? -0.642 -13.814 14.339 1.00 90.00 167 GLU A CA 1
ATOM 1376 C C . GLU A 1 167 ? -1.311 -12.758 15.235 1.00 90.00 167 GLU A C 1
ATOM 1378 O O . GLU A 1 167 ? -0.614 -11.975 15.897 1.00 90.00 167 GLU A O 1
ATOM 1383 N N . PRO A 1 168 ? -2.654 -12.691 15.264 1.00 87.38 168 PRO A N 1
ATOM 1384 C CA . PRO A 1 168 ? -3.369 -11.826 16.190 1.00 87.38 168 PRO A CA 1
ATOM 1385 C C . PRO A 1 168 ? -3.163 -12.324 17.627 1.00 87.38 168 PRO A C 1
ATOM 1387 O O . PRO A 1 168 ? -3.460 -13.470 17.941 1.00 87.38 168 PRO A O 1
ATOM 1390 N N . LYS A 1 169 ? -2.664 -11.450 18.507 1.00 92.06 169 LYS A N 1
ATOM 1391 C CA . LYS A 1 169 ? -2.363 -11.779 19.916 1.00 92.06 169 LYS A CA 1
ATOM 1392 C C . LYS A 1 169 ? -3.376 -11.231 20.922 1.00 92.06 169 LYS A C 1
ATOM 1394 O O . LYS A 1 169 ? -3.162 -11.353 22.121 1.00 92.06 169 LYS A O 1
ATOM 1399 N N . LEU A 1 170 ? -4.430 -10.560 20.460 1.00 91.75 170 LEU A N 1
ATOM 1400 C CA . LEU A 1 170 ? -5.399 -9.930 21.352 1.00 91.75 170 LEU A CA 1
ATOM 1401 C C . LEU A 1 170 ? -6.366 -10.991 21.891 1.00 91.75 170 LEU A C 1
ATOM 1403 O O . LEU A 1 170 ? -7.258 -11.427 21.166 1.00 91.75 170 LEU A O 1
ATOM 1407 N N . THR A 1 171 ? -6.175 -11.399 23.146 1.00 94.06 171 THR A N 1
ATOM 1408 C CA . THR A 1 171 ? -7.096 -12.296 23.860 1.00 94.06 171 THR A CA 1
ATOM 1409 C C . THR A 1 171 ? -8.125 -11.505 24.670 1.00 94.06 171 THR A C 1
ATOM 1411 O O . THR A 1 171 ? -7.997 -10.290 24.854 1.00 94.06 171 THR A O 1
ATOM 1414 N N . ILE A 1 172 ? -9.158 -12.194 25.163 1.00 92.88 172 ILE A N 1
ATOM 1415 C CA . ILE A 1 172 ? -10.203 -11.591 26.003 1.00 92.88 172 ILE A CA 1
ATOM 1416 C C . ILE A 1 172 ? -9.612 -11.102 27.332 1.00 92.88 172 ILE A C 1
ATOM 1418 O O . ILE A 1 172 ? -10.031 -10.071 27.847 1.00 92.88 172 ILE A O 1
ATOM 1422 N N . GLU A 1 173 ? -8.626 -11.808 27.876 1.00 95.88 173 GLU A N 1
ATOM 1423 C CA . GLU A 1 173 ? -7.946 -11.474 29.130 1.00 95.88 173 GLU A CA 1
ATOM 1424 C C . GLU A 1 173 ? -7.154 -10.177 28.972 1.00 95.88 173 GLU A C 1
ATOM 1426 O O . GLU A 1 173 ? -7.365 -9.240 29.733 1.00 95.88 173 GLU A O 1
ATOM 1431 N N . ILE A 1 174 ? -6.356 -10.064 27.903 1.00 94.69 174 ILE A N 1
ATOM 1432 C CA . ILE A 1 174 ? -5.622 -8.830 27.584 1.00 94.69 174 ILE A CA 1
ATOM 1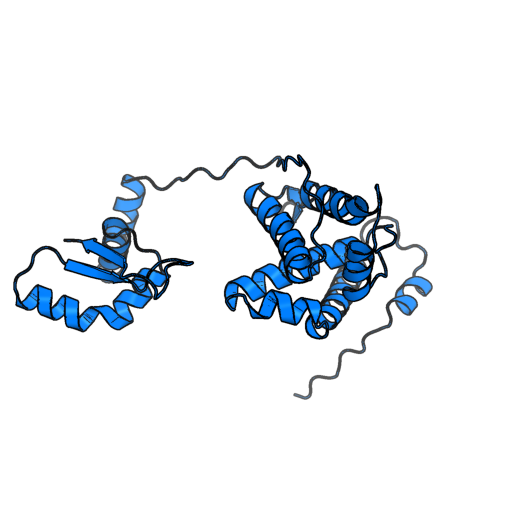433 C C . ILE A 1 174 ? -6.601 -7.669 27.381 1.00 94.69 174 ILE A C 1
ATOM 1435 O O . ILE A 1 174 ? -6.346 -6.549 27.820 1.00 94.69 174 ILE A O 1
ATOM 1439 N N . LEU A 1 175 ? -7.737 -7.922 26.728 1.00 93.31 175 LEU A N 1
ATOM 1440 C CA . LEU A 1 175 ? -8.771 -6.910 26.554 1.00 93.31 175 LEU A CA 1
ATOM 1441 C C . LEU A 1 175 ? -9.365 -6.454 27.899 1.00 93.31 175 LEU A C 1
ATOM 1443 O O . LEU A 1 175 ? -9.488 -5.249 28.126 1.00 93.31 175 LEU A O 1
ATOM 1447 N N . LYS A 1 176 ? -9.709 -7.390 28.792 1.00 95.12 176 LYS A N 1
ATOM 1448 C CA . LYS A 1 176 ? -10.192 -7.085 30.149 1.00 95.12 176 LYS A CA 1
ATOM 1449 C C . LYS A 1 176 ? -9.165 -6.259 30.916 1.00 95.12 176 LYS A C 1
ATOM 1451 O O . LYS A 1 176 ? -9.529 -5.227 31.473 1.00 95.12 176 LYS A O 1
ATOM 1456 N N . ASP A 1 177 ? -7.897 -6.651 30.870 1.00 95.81 177 ASP A N 1
ATOM 1457 C CA . ASP A 1 177 ? -6.810 -5.942 31.544 1.00 95.81 177 ASP A CA 1
ATOM 1458 C C . ASP A 1 177 ? -6.670 -4.505 31.027 1.00 95.81 177 ASP A C 1
ATOM 1460 O O . ASP A 1 177 ? -6.582 -3.567 31.821 1.00 95.81 177 ASP A O 1
ATOM 1464 N N . ILE A 1 178 ? -6.729 -4.296 29.705 1.00 93.94 178 ILE A N 1
ATOM 1465 C CA . ILE A 1 178 ? -6.708 -2.952 29.104 1.00 93.94 178 ILE A CA 1
ATOM 1466 C C . ILE A 1 178 ? -7.873 -2.111 29.636 1.00 93.94 178 ILE A C 1
ATOM 1468 O O . ILE A 1 178 ? -7.665 -0.979 30.074 1.00 93.94 178 ILE A O 1
ATOM 1472 N N . VAL A 1 179 ? -9.093 -2.651 29.609 1.00 95.12 179 VAL A N 1
ATOM 1473 C CA . VAL A 1 179 ? -10.310 -1.939 30.026 1.00 95.12 179 VAL A CA 1
ATOM 1474 C C . VAL A 1 179 ? -10.276 -1.587 31.516 1.00 95.12 179 VAL A C 1
ATOM 1476 O O . VAL A 1 179 ? -10.638 -0.464 31.870 1.00 95.12 179 VAL A O 1
ATOM 1479 N N . LEU A 1 180 ? -9.822 -2.507 32.371 1.00 95.44 180 LEU A N 1
ATOM 1480 C CA . LEU A 1 180 ? -9.766 -2.329 33.827 1.00 95.44 180 LEU A CA 1
ATOM 1481 C C . LEU A 1 180 ? -8.630 -1.403 34.281 1.00 95.44 180 LEU A C 1
ATOM 1483 O O . LEU A 1 180 ? -8.769 -0.710 35.285 1.00 95.44 180 LEU A O 1
ATOM 1487 N N . THR A 1 181 ? -7.523 -1.355 33.537 1.00 97.19 181 THR A N 1
ATOM 1488 C CA . THR A 1 181 ? -6.373 -0.488 33.862 1.00 97.19 181 THR A CA 1
ATOM 1489 C C . THR A 1 181 ? -6.571 0.948 33.360 1.00 97.19 181 THR A C 1
ATOM 1491 O O . THR A 1 181 ? -5.921 1.890 33.821 1.00 97.19 181 THR A O 1
ATOM 1494 N N . CYS A 1 182 ? -7.464 1.148 32.391 1.00 96.12 182 CYS A N 1
ATOM 1495 C CA . CYS A 1 182 ? -7.743 2.461 31.829 1.00 96.12 182 CYS A CA 1
ATOM 1496 C C . CYS A 1 182 ? -8.582 3.336 32.769 1.00 96.12 182 CYS A C 1
ATOM 1498 O O . CYS A 1 182 ? -9.481 2.874 33.465 1.00 96.12 182 CYS A O 1
ATOM 1500 N N . LYS A 1 183 ? -8.369 4.658 32.701 1.00 97.12 183 LYS A N 1
ATOM 1501 C CA . LYS A 1 183 ? -9.308 5.626 33.292 1.00 97.12 183 LYS A CA 1
ATOM 1502 C C . LYS A 1 183 ? -10.697 5.434 32.678 1.00 97.12 183 LYS A C 1
ATOM 1504 O O . LYS A 1 183 ? -10.789 5.125 31.489 1.00 97.12 183 LYS A O 1
ATOM 1509 N N . LEU A 1 184 ? -11.748 5.723 33.450 1.00 94.88 184 LEU A N 1
ATOM 1510 C CA . LEU A 1 184 ? -13.152 5.512 33.070 1.00 94.88 184 LEU A CA 1
ATOM 1511 C C . LEU A 1 184 ? -13.474 5.955 31.633 1.00 94.88 184 LEU A C 1
ATOM 1513 O O . LEU A 1 184 ? -14.046 5.190 30.871 1.00 94.88 184 LEU A O 1
ATOM 1517 N N . VAL A 1 185 ? -13.027 7.146 31.225 1.00 93.44 185 VAL A N 1
ATOM 1518 C CA . VAL A 1 185 ? -13.253 7.665 29.864 1.00 93.44 185 VAL A CA 1
ATOM 1519 C C . VAL A 1 185 ? -12.686 6.734 28.785 1.00 93.44 185 VAL A C 1
ATOM 1521 O O . VAL A 1 185 ? -13.388 6.378 27.843 1.00 93.44 185 VAL A O 1
ATOM 1524 N N . TYR A 1 186 ? -11.428 6.310 28.919 1.00 94.00 186 TYR A N 1
ATOM 1525 C CA . TYR A 1 186 ? -10.788 5.419 27.947 1.00 94.00 186 TYR A CA 1
ATOM 1526 C C . TYR A 1 186 ? -11.342 3.998 28.024 1.00 94.00 186 TYR A C 1
ATOM 1528 O O . TYR A 1 186 ? -11.488 3.353 26.993 1.00 94.00 186 TYR A O 1
ATOM 1536 N N . SER A 1 187 ? -11.693 3.538 29.226 1.00 94.88 187 SER A N 1
ATOM 1537 C CA . SER A 1 187 ? -12.362 2.256 29.448 1.00 94.88 187 SER A CA 1
ATOM 1538 C C . SER A 1 187 ? -13.680 2.185 28.666 1.00 94.88 187 SER A C 1
ATOM 1540 O O . SER A 1 187 ? -13.866 1.290 27.842 1.00 94.88 187 SER A O 1
ATOM 1542 N N . THR A 1 188 ? -14.532 3.208 28.800 1.00 91.06 188 THR A N 1
ATOM 1543 C CA . THR A 1 188 ? -15.782 3.343 28.041 1.00 91.06 188 THR A CA 1
ATOM 1544 C C . THR A 1 188 ? -15.535 3.426 26.536 1.00 91.06 188 THR A C 1
ATOM 1546 O O . THR A 1 188 ? -16.251 2.788 25.766 1.00 91.06 188 THR A O 1
ATOM 1549 N N . ILE A 1 189 ? -14.522 4.181 26.092 1.00 91.69 189 ILE A N 1
ATOM 1550 C CA . ILE A 1 189 ? -14.169 4.269 24.667 1.00 91.69 189 ILE A CA 1
ATOM 1551 C C . ILE A 1 189 ? -13.783 2.894 24.120 1.00 91.69 189 ILE A C 1
ATOM 1553 O O . ILE A 1 189 ? -14.331 2.479 23.100 1.00 91.69 189 ILE A O 1
ATOM 1557 N N . TYR A 1 190 ? -12.874 2.178 24.786 1.00 93.25 190 TYR A N 1
ATOM 1558 C CA . TYR A 1 190 ? -12.439 0.863 24.330 1.00 93.25 190 TYR A CA 1
ATOM 1559 C C . TYR A 1 190 ? -13.597 -0.127 24.317 1.00 93.25 190 TYR A C 1
ATOM 1561 O O . TYR A 1 190 ? -13.808 -0.770 23.294 1.00 93.25 190 TYR A O 1
ATOM 1569 N N . LEU A 1 191 ? -14.401 -0.196 25.381 1.00 91.38 191 LEU A N 1
ATOM 1570 C CA . LEU A 1 191 ? -15.584 -1.058 25.416 1.00 91.38 191 LEU A CA 1
ATOM 1571 C C . LEU A 1 191 ? -16.518 -0.788 24.235 1.00 91.38 191 LEU A C 1
ATOM 1573 O O . LEU A 1 191 ? -16.878 -1.722 23.524 1.00 91.38 191 LEU A O 1
ATOM 1577 N N . ASN A 1 192 ? -16.834 0.480 23.959 1.00 89.38 192 ASN A N 1
ATOM 1578 C CA . ASN A 1 192 ? -17.657 0.836 22.804 1.00 89.38 192 ASN A CA 1
ATOM 1579 C C . ASN A 1 192 ? -16.994 0.444 21.481 1.00 89.38 192 ASN A C 1
ATOM 1581 O O . ASN A 1 192 ? -17.659 -0.103 20.606 1.00 89.38 192 ASN A O 1
ATOM 1585 N N . MET A 1 193 ? -15.688 0.678 21.321 1.00 91.88 193 MET A N 1
ATOM 1586 C CA . MET A 1 193 ? -14.971 0.263 20.115 1.00 91.88 193 MET A CA 1
ATOM 1587 C C . MET A 1 193 ? -15.045 -1.249 19.897 1.00 91.88 193 MET A C 1
ATOM 1589 O O . MET A 1 193 ? -15.285 -1.683 18.772 1.00 91.88 193 MET A O 1
ATOM 1593 N N . PHE A 1 194 ? -14.874 -2.051 20.947 1.00 90.88 194 PHE A N 1
ATOM 1594 C CA . PHE A 1 194 ? -14.896 -3.507 20.835 1.00 90.88 194 PHE A CA 1
ATOM 1595 C C . PHE A 1 194 ? -16.309 -4.062 20.643 1.00 90.88 194 PHE A C 1
ATOM 1597 O O . PHE A 1 194 ? -16.502 -4.868 19.734 1.00 90.88 194 PHE A O 1
ATOM 1604 N N . PHE A 1 195 ? -17.303 -3.602 21.409 1.00 89.44 195 PHE A N 1
ATOM 1605 C CA . PHE A 1 195 ? -18.689 -4.065 21.268 1.00 89.44 195 PHE A CA 1
ATOM 1606 C C . PHE A 1 195 ? -19.299 -3.691 19.919 1.00 89.44 195 PHE A C 1
ATOM 1608 O O . PHE A 1 195 ? -19.941 -4.518 19.277 1.00 89.44 195 PHE A O 1
ATOM 1615 N N . ALA A 1 196 ? -19.060 -2.465 19.453 1.00 89.69 196 ALA A N 1
ATOM 1616 C CA . ALA A 1 196 ? -19.602 -1.997 18.185 1.00 89.69 196 ALA A CA 1
ATOM 1617 C C . ALA A 1 196 ? -18.712 -2.344 16.973 1.00 89.69 196 ALA A C 1
ATOM 1619 O O . ALA A 1 196 ? -19.105 -2.075 15.834 1.00 89.69 196 ALA A O 1
ATOM 1620 N N . GLY A 1 197 ? -17.528 -2.932 17.192 1.00 89.62 197 GLY A N 1
ATOM 1621 C CA . GLY A 1 197 ? -16.569 -3.268 16.135 1.00 89.62 197 GLY A CA 1
ATOM 1622 C C . GLY A 1 197 ? -16.021 -2.040 15.399 1.00 89.62 197 GLY A C 1
ATOM 1623 O O . GLY A 1 197 ? -15.837 -2.072 14.179 1.00 89.62 197 GLY A O 1
ATOM 1624 N N . LEU A 1 198 ? -15.804 -0.935 16.116 1.00 90.50 198 LEU A N 1
ATOM 1625 C CA . LEU A 1 198 ? -15.374 0.343 15.551 1.00 90.50 198 LEU A CA 1
ATOM 1626 C C . LEU A 1 198 ? -13.850 0.434 15.464 1.00 90.50 198 LEU A C 1
ATOM 1628 O O . LEU A 1 198 ? -13.124 0.143 16.415 1.00 90.50 198 LEU A O 1
ATOM 1632 N N . GLY A 1 199 ? -13.366 0.940 14.332 1.00 90.88 199 GLY A N 1
ATOM 1633 C CA . GLY A 1 199 ? -12.018 1.481 14.239 1.00 90.88 199 GLY A CA 1
ATOM 1634 C C . GLY A 1 199 ? -11.946 2.908 14.784 1.00 90.88 199 GLY A C 1
ATOM 1635 O O . GLY A 1 199 ? -12.949 3.543 15.114 1.00 90.88 199 GLY A O 1
ATOM 1636 N N . ILE A 1 200 ? -10.726 3.446 14.848 1.00 91.19 200 ILE A N 1
ATOM 1637 C CA . ILE A 1 200 ? -10.473 4.813 15.333 1.00 91.19 200 ILE A CA 1
ATOM 1638 C C . ILE A 1 200 ? -11.222 5.848 14.481 1.00 91.19 200 ILE A C 1
ATOM 1640 O O . ILE A 1 200 ? -11.777 6.807 15.010 1.00 91.19 200 ILE A O 1
ATOM 1644 N N . SER A 1 201 ? -11.256 5.673 13.157 1.00 88.62 201 SER A N 1
ATOM 1645 C CA . SER A 1 201 ? -11.930 6.620 12.260 1.00 88.62 201 SER A CA 1
ATOM 1646 C C . SER A 1 201 ? -13.447 6.617 12.449 1.00 88.62 201 SER A C 1
ATOM 1648 O O . SER A 1 201 ? -14.062 7.681 12.430 1.00 88.62 201 SER A O 1
ATOM 1650 N N . GLU A 1 202 ? -14.040 5.442 12.652 1.00 90.00 202 GLU A N 1
ATOM 1651 C CA . GLU A 1 202 ? -15.467 5.273 12.917 1.00 90.00 202 GLU A CA 1
ATOM 1652 C C . GLU A 1 202 ? -15.860 5.844 14.286 1.00 90.00 202 GLU A C 1
ATOM 1654 O O . GLU A 1 202 ? -16.899 6.498 14.403 1.00 90.00 202 GLU A O 1
ATOM 1659 N N . LEU A 1 203 ? -15.010 5.664 15.304 1.00 91.75 203 LEU A N 1
ATOM 1660 C CA . LEU A 1 203 ? -15.193 6.279 16.618 1.00 91.75 203 LEU A CA 1
ATOM 1661 C C . LEU A 1 203 ? -15.164 7.809 16.528 1.00 91.75 203 LEU A C 1
ATOM 1663 O O . LEU A 1 203 ? -16.062 8.465 17.043 1.00 91.75 203 LEU A O 1
ATOM 1667 N N . LEU A 1 204 ? -14.159 8.386 15.859 1.00 92.06 204 LEU A N 1
ATOM 1668 C CA . LEU A 1 204 ? -14.044 9.840 15.703 1.00 92.06 204 LEU A CA 1
ATOM 1669 C C . LEU A 1 204 ? -15.236 10.424 14.943 1.00 92.06 204 LEU A C 1
ATOM 1671 O O . LEU A 1 204 ? -15.753 11.478 15.310 1.00 92.06 204 LEU A O 1
ATOM 1675 N N . TYR A 1 205 ? -15.695 9.735 13.896 1.00 91.50 205 TYR A N 1
ATOM 1676 C CA . TYR A 1 205 ? -16.899 10.142 13.183 1.00 91.50 205 TYR A CA 1
ATOM 1677 C C . TYR A 1 205 ? -18.115 10.144 14.113 1.00 91.50 205 TYR A C 1
ATOM 1679 O O . TYR A 1 205 ? -18.824 11.147 14.180 1.00 91.50 205 TYR A O 1
ATOM 1687 N N . TRP A 1 206 ? -18.337 9.060 14.859 1.00 90.94 206 TRP A N 1
ATOM 1688 C CA . TRP A 1 206 ? -19.469 8.970 15.776 1.00 90.94 206 TRP A CA 1
ATOM 1689 C C . TRP A 1 206 ? -19.383 9.997 16.909 1.00 90.94 206 TRP A C 1
ATOM 1691 O O . TRP A 1 206 ? -20.374 10.656 17.192 1.00 90.94 206 TRP A O 1
ATOM 1701 N N . SER A 1 207 ? -18.202 10.235 17.477 1.00 91.00 207 SER A N 1
ATOM 1702 C CA . SER A 1 207 ? -17.994 11.274 18.493 1.00 91.00 207 SER A CA 1
ATOM 1703 C C . SER A 1 207 ? -18.390 12.666 17.993 1.00 91.00 207 SER A C 1
ATOM 1705 O O . SER A 1 207 ? -18.938 13.453 18.756 1.00 91.00 207 SER A O 1
ATOM 1707 N N . ASN A 1 208 ? -18.128 12.971 16.719 1.00 93.69 208 ASN A N 1
ATOM 1708 C CA . ASN A 1 208 ? -18.408 14.285 16.139 1.00 93.69 208 ASN A CA 1
ATOM 1709 C C . ASN A 1 208 ? -19.849 14.446 15.626 1.00 93.69 208 ASN A C 1
ATOM 1711 O O . ASN A 1 208 ? -20.273 15.571 15.391 1.00 93.69 208 ASN A O 1
ATOM 1715 N N . ASN A 1 209 ? -20.588 13.353 15.397 1.00 92.81 209 ASN A N 1
ATOM 1716 C CA . ASN A 1 209 ? -21.888 13.398 14.704 1.00 92.81 209 ASN A CA 1
ATOM 1717 C C . ASN A 1 209 ? -23.022 12.660 15.437 1.00 92.81 209 ASN A C 1
ATOM 1719 O O . ASN A 1 209 ? -24.189 12.817 15.091 1.00 92.81 209 ASN A O 1
ATOM 1723 N N . GLY A 1 210 ? -22.702 11.809 16.408 1.00 90.56 210 GLY A N 1
ATOM 1724 C CA . GLY A 1 210 ? -23.630 10.858 17.018 1.00 90.56 210 GLY A CA 1
ATOM 1725 C C . GLY A 1 210 ? -24.306 11.337 18.298 1.00 90.56 210 GLY A C 1
ATOM 1726 O O . GLY A 1 210 ? -25.258 10.691 18.729 1.00 90.56 210 GLY A O 1
ATOM 1727 N N . TRP A 1 211 ? -23.841 12.442 18.896 1.00 91.44 211 TRP A N 1
ATOM 1728 C CA . TRP A 1 211 ? -24.278 12.887 20.224 1.00 91.44 211 TRP A CA 1
ATOM 1729 C C . TRP A 1 211 ? -25.779 13.174 20.309 1.00 91.44 211 TRP A C 1
ATOM 1731 O O . TRP A 1 211 ? -26.455 12.584 21.144 1.00 91.44 211 TRP A O 1
ATOM 1741 N N . GLU A 1 212 ? -26.316 14.011 19.418 1.00 93.88 212 GLU A N 1
ATOM 1742 C CA . GLU A 1 212 ? -27.736 14.402 19.445 1.00 93.88 212 GLU A CA 1
ATOM 1743 C C . GLU A 1 212 ? -28.672 13.192 19.385 1.00 93.88 212 GLU A C 1
ATOM 1745 O O . GLU A 1 212 ? -29.678 13.106 20.089 1.00 93.88 212 GLU A O 1
ATOM 1750 N N . ARG A 1 213 ? -28.306 12.206 18.564 1.00 90.94 213 ARG A N 1
ATOM 1751 C CA . ARG A 1 213 ? -29.077 10.976 18.441 1.00 90.94 213 ARG A CA 1
ATOM 1752 C C . ARG A 1 213 ? -28.939 10.090 19.671 1.00 90.94 213 ARG A C 1
ATOM 1754 O O . ARG A 1 213 ? -29.948 9.575 20.139 1.00 90.94 213 ARG A O 1
ATOM 1761 N N . LEU A 1 214 ? -27.716 9.895 20.162 1.00 91.38 214 LEU A N 1
ATOM 1762 C CA . LEU A 1 214 ? -27.470 9.103 21.363 1.00 91.38 214 LEU A CA 1
ATOM 1763 C C . LEU A 1 214 ? -28.261 9.674 22.542 1.00 91.38 214 LEU A C 1
ATOM 1765 O O . LEU A 1 214 ? -28.956 8.931 23.222 1.00 91.38 214 LEU A O 1
ATOM 1769 N N . LYS A 1 215 ? -28.214 10.997 22.723 1.00 94.00 215 LYS A N 1
ATOM 1770 C CA . LYS A 1 215 ? -28.978 11.706 23.746 1.00 94.00 215 LYS A CA 1
ATOM 1771 C C . LYS A 1 215 ? -30.476 11.434 23.612 1.00 94.00 215 LYS A C 1
ATOM 1773 O O . LYS A 1 215 ? -31.089 11.005 24.576 1.00 94.00 215 LYS A O 1
ATOM 1778 N N . LYS A 1 216 ? -31.040 11.571 22.407 1.00 94.44 216 LYS A N 1
ATOM 1779 C CA . LYS A 1 216 ? -32.450 11.242 22.155 1.00 94.44 216 LYS A CA 1
ATOM 1780 C C . LYS A 1 216 ? -32.790 9.783 22.492 1.00 94.44 216 LYS A C 1
ATOM 1782 O O . LYS A 1 216 ? -33.826 9.524 23.086 1.00 94.44 216 LYS A O 1
ATOM 1787 N N . GLU A 1 217 ? -31.940 8.827 22.115 1.00 93.25 217 GLU A N 1
ATOM 1788 C CA . GLU A 1 217 ? -32.158 7.405 22.417 1.00 93.25 217 GLU A CA 1
ATOM 1789 C C . GLU A 1 217 ? -32.077 7.118 23.932 1.00 93.25 217 GLU A C 1
ATOM 1791 O O . GLU A 1 217 ? -32.846 6.295 24.427 1.00 93.25 217 GLU A O 1
ATOM 1796 N N . ILE A 1 218 ? -31.216 7.830 24.670 1.00 92.94 218 ILE A N 1
ATOM 1797 C CA . ILE A 1 218 ? -31.138 7.784 26.141 1.00 92.94 218 ILE A CA 1
ATOM 1798 C C . ILE A 1 218 ? -32.389 8.399 26.780 1.00 92.94 218 ILE A C 1
ATOM 1800 O O . ILE A 1 218 ? -32.973 7.782 27.667 1.00 92.94 218 ILE A O 1
ATOM 1804 N N . ASP A 1 219 ? -32.822 9.575 26.318 1.00 95.69 219 ASP A N 1
ATOM 1805 C CA . ASP A 1 219 ? -34.010 10.275 26.830 1.00 95.69 219 ASP A CA 1
ATOM 1806 C C . ASP A 1 219 ? -35.294 9.449 26.598 1.00 95.69 219 ASP A C 1
ATOM 1808 O O . ASP A 1 219 ? -36.220 9.477 27.404 1.00 95.69 219 ASP A O 1
ATOM 1812 N N . GLU A 1 220 ? -35.332 8.654 25.522 1.00 95.62 220 GLU A N 1
ATOM 1813 C CA . GLU A 1 220 ? -36.393 7.680 25.222 1.00 95.62 220 GLU A CA 1
ATOM 1814 C C . GLU A 1 220 ? -36.294 6.381 26.053 1.00 95.62 220 GLU A C 1
ATOM 1816 O O . GLU A 1 220 ? -37.117 5.480 25.885 1.00 95.62 220 GLU A O 1
ATOM 1821 N N . GLY A 1 221 ? -35.293 6.250 26.931 1.00 94.00 221 GLY A N 1
ATOM 1822 C CA . GLY A 1 221 ? -35.102 5.086 27.798 1.00 94.00 221 GLY A CA 1
ATOM 1823 C C . GLY A 1 221 ? -34.628 3.825 27.069 1.00 94.00 221 GLY A C 1
ATOM 1824 O O . GLY A 1 221 ? -34.855 2.714 27.553 1.00 94.00 221 GLY A O 1
ATOM 1825 N N . LYS A 1 222 ? -33.994 3.953 25.895 1.00 92.19 222 LYS A N 1
ATOM 1826 C CA . LYS A 1 222 ? -33.490 2.788 25.156 1.00 92.19 222 LYS A CA 1
ATOM 1827 C C . LYS A 1 222 ? -32.258 2.203 25.834 1.00 92.19 222 LYS A C 1
ATOM 1829 O O . LYS A 1 222 ? -31.343 2.918 26.228 1.00 92.19 222 LYS A O 1
ATOM 1834 N N . THR A 1 223 ? -32.207 0.876 25.878 1.00 87.75 223 THR A N 1
ATOM 1835 C CA . THR A 1 223 ? -31.050 0.103 26.354 1.00 87.75 223 THR A CA 1
ATOM 1836 C C . THR A 1 223 ? -30.098 -0.294 25.226 1.00 87.75 223 THR A C 1
ATOM 1838 O O . THR A 1 223 ? -28.999 -0.762 25.485 1.00 87.75 223 THR A O 1
ATOM 1841 N N . THR A 1 224 ? -30.502 -0.125 23.963 1.00 87.44 224 THR A N 1
ATOM 1842 C CA . THR A 1 224 ? -29.668 -0.391 22.786 1.00 87.44 224 THR A CA 1
ATOM 1843 C C . THR A 1 224 ? -29.628 0.837 21.892 1.00 87.44 224 THR A C 1
ATOM 1845 O O . THR A 1 224 ? -30.668 1.358 21.482 1.00 87.44 224 THR A O 1
ATOM 1848 N N . PHE A 1 225 ? -28.419 1.248 21.536 1.00 88.31 225 PHE A N 1
ATOM 1849 C CA . PHE A 1 225 ? -28.130 2.433 20.746 1.00 88.31 225 PHE A CA 1
ATOM 1850 C C . PHE A 1 225 ? -27.684 2.054 19.340 1.00 88.31 225 PHE A C 1
ATOM 1852 O O . PHE A 1 225 ? -26.983 1.058 19.127 1.00 88.31 225 PHE A O 1
ATOM 1859 N N . THR A 1 226 ? -28.077 2.860 18.355 1.00 89.50 226 THR A N 1
ATOM 1860 C CA . THR A 1 226 ? -27.658 2.643 16.966 1.00 89.50 226 THR A CA 1
ATOM 1861 C C . THR A 1 226 ? -26.579 3.642 16.563 1.00 89.50 226 THR A C 1
ATOM 1863 O O . THR A 1 226 ? -26.811 4.847 16.481 1.00 89.50 226 THR A O 1
ATOM 1866 N N . ILE A 1 227 ? -25.397 3.128 16.233 1.00 89.62 227 ILE A N 1
ATOM 1867 C CA . ILE A 1 227 ? -24.253 3.914 15.774 1.00 89.62 227 ILE A CA 1
ATOM 1868 C C . ILE A 1 227 ? -24.281 3.978 14.249 1.00 89.62 227 ILE A C 1
ATOM 1870 O O . ILE A 1 227 ? -23.988 2.995 13.566 1.00 89.62 227 ILE A O 1
ATOM 1874 N N . TYR A 1 228 ? -24.617 5.151 13.713 1.00 89.31 228 TYR A N 1
ATOM 1875 C CA . TYR A 1 228 ? -24.612 5.412 12.275 1.00 89.31 228 TYR A CA 1
ATOM 1876 C C . TYR A 1 228 ? -23.224 5.807 11.800 1.00 89.31 228 TYR A C 1
ATOM 1878 O O . TYR A 1 228 ? -22.515 6.584 12.436 1.00 89.31 228 TYR A O 1
ATOM 1886 N N . GLN A 1 229 ? -22.860 5.271 10.647 1.00 88.19 229 GLN A N 1
ATOM 1887 C CA . GLN A 1 229 ? -21.556 5.426 10.036 1.00 88.19 229 GLN A CA 1
ATOM 1888 C C . GLN A 1 229 ? -21.734 5.754 8.549 1.00 88.19 229 GLN A C 1
ATOM 1890 O O . GLN A 1 229 ? -22.682 5.287 7.909 1.00 88.19 229 GLN A O 1
ATOM 1895 N N . PRO A 1 230 ? -20.803 6.504 7.939 1.00 82.12 230 PRO A N 1
ATOM 1896 C CA . PRO A 1 230 ? -20.940 6.985 6.570 1.00 82.12 230 PRO A CA 1
ATOM 1897 C C . PRO A 1 230 ? -20.683 5.889 5.521 1.00 82.12 230 PRO A C 1
ATOM 1899 O O . PRO A 1 230 ? -20.461 6.208 4.361 1.00 82.12 230 PRO A O 1
ATOM 1902 N N . GLY A 1 231 ? -20.677 4.602 5.888 1.00 80.25 231 GLY A N 1
ATOM 1903 C CA . GLY A 1 231 ? -20.307 3.488 5.010 1.00 80.25 231 GLY A CA 1
ATOM 1904 C C . GLY A 1 231 ? -18.792 3.297 4.855 1.00 80.25 231 GLY A C 1
ATOM 1905 O O . GLY A 1 231 ? -17.989 4.200 5.094 1.00 80.25 231 GLY A O 1
ATOM 1906 N N . ARG A 1 232 ? -18.376 2.088 4.451 1.00 77.25 232 ARG A N 1
ATOM 1907 C CA . ARG A 1 232 ? -16.958 1.687 4.357 1.00 77.25 232 ARG A CA 1
ATOM 1908 C C . ARG A 1 232 ? -16.473 1.623 2.905 1.00 77.25 232 ARG A C 1
ATOM 1910 O O . ARG A 1 232 ? -17.126 1.038 2.041 1.00 77.25 232 ARG A O 1
ATOM 1917 N N . LYS A 1 233 ? -15.260 2.132 2.644 1.00 79.56 233 LYS A N 1
ATOM 1918 C CA . LYS A 1 233 ? -14.571 2.058 1.334 1.00 79.56 233 LYS A CA 1
ATOM 1919 C C . LYS A 1 233 ? -15.481 2.521 0.177 1.00 79.56 233 LYS A C 1
ATOM 1921 O O . LYS A 1 233 ? -15.918 3.664 0.171 1.00 79.56 233 LYS A O 1
ATOM 1926 N N . LYS A 1 234 ? -15.761 1.640 -0.793 1.00 78.31 234 LYS A N 1
ATOM 1927 C CA . LYS A 1 234 ? -16.563 1.915 -1.996 1.00 78.31 234 LYS A CA 1
ATOM 1928 C C . LYS A 1 234 ? -18.038 2.212 -1.708 1.00 78.31 234 LYS A C 1
ATOM 1930 O O . LYS A 1 234 ? -18.694 2.781 -2.576 1.00 78.31 234 LYS A O 1
ATOM 1935 N N . GLU A 1 235 ? -18.525 1.826 -0.528 1.00 81.25 235 GLU A N 1
ATOM 1936 C CA . GLU A 1 235 ? -19.899 2.054 -0.065 1.00 81.25 235 GLU A CA 1
ATOM 1937 C C . GLU A 1 235 ? -20.027 3.339 0.758 1.00 81.25 235 GLU A C 1
ATOM 1939 O O . GLU A 1 235 ? -21.124 3.684 1.200 1.00 81.25 235 GLU A O 1
ATOM 1944 N N . LYS A 1 236 ? -18.916 4.062 0.966 1.00 80.38 236 LYS A N 1
ATOM 1945 C CA . LYS A 1 236 ? -18.938 5.337 1.674 1.00 80.38 236 LYS A CA 1
ATOM 1946 C C . LYS A 1 236 ? -19.888 6.302 0.962 1.00 80.38 236 LYS A C 1
ATOM 1948 O O . LYS A 1 236 ? -19.763 6.508 -0.243 1.00 80.38 236 LYS A O 1
ATOM 1953 N N . ASN A 1 237 ? -20.827 6.869 1.710 1.00 79.62 237 ASN A N 1
ATOM 1954 C CA . ASN A 1 237 ? -21.895 7.762 1.264 1.00 79.62 237 ASN A CA 1
ATOM 1955 C C . ASN A 1 237 ? -22.841 7.171 0.201 1.00 79.62 237 ASN A C 1
ATOM 1957 O O . ASN A 1 237 ? -23.591 7.919 -0.416 1.00 79.62 237 ASN A O 1
ATOM 1961 N N . LYS A 1 238 ? -22.822 5.852 -0.034 1.00 84.75 238 LYS A N 1
ATOM 1962 C CA . LYS A 1 238 ? -23.748 5.195 -0.974 1.00 84.75 238 LYS A CA 1
ATOM 1963 C C . LYS A 1 238 ? -24.893 4.493 -0.273 1.00 84.75 238 LYS A C 1
ATOM 1965 O O . LYS A 1 238 ? -26.005 4.463 -0.790 1.00 84.75 238 LYS A O 1
ATOM 1970 N N . ARG A 1 239 ? -24.609 3.886 0.877 1.00 80.00 239 ARG A N 1
ATOM 1971 C CA . ARG A 1 239 ? -25.593 3.156 1.672 1.00 80.00 239 ARG A CA 1
ATOM 1972 C C . ARG A 1 239 ? -25.399 3.487 3.146 1.00 80.00 239 ARG A C 1
ATOM 1974 O O . ARG A 1 239 ? -24.249 3.605 3.579 1.00 80.00 239 ARG A O 1
ATOM 1981 N N . PRO A 1 240 ? -26.491 3.626 3.915 1.00 79.06 240 PRO A N 1
ATOM 1982 C CA . PRO A 1 240 ? -26.385 3.755 5.355 1.00 79.06 240 PRO A CA 1
ATOM 1983 C C . PRO A 1 240 ? -25.717 2.498 5.914 1.00 79.06 240 PRO A C 1
ATOM 1985 O O . PRO A 1 240 ? -26.079 1.374 5.567 1.00 79.06 240 PRO A O 1
ATOM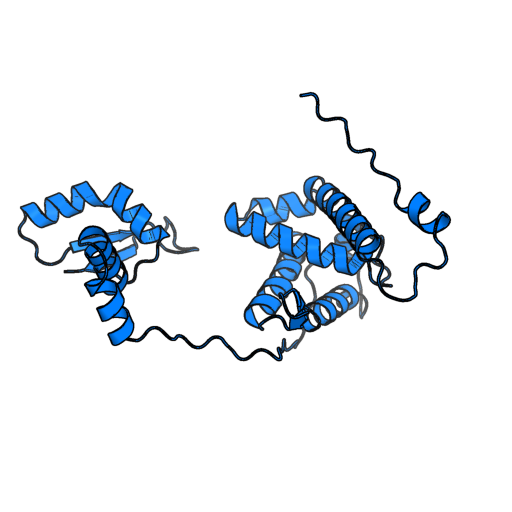 1988 N N . PHE A 1 241 ? -24.719 2.699 6.765 1.00 83.88 241 PHE A N 1
ATOM 1989 C CA . PHE A 1 241 ? -24.046 1.635 7.493 1.00 83.88 241 PHE A CA 1
ATOM 1990 C C . PHE A 1 241 ? -24.243 1.909 8.976 1.00 83.88 241 PHE A C 1
ATOM 1992 O O . PHE A 1 241 ? -24.066 3.043 9.421 1.00 83.88 241 PHE A O 1
ATOM 1999 N N . TYR A 1 242 ? -24.647 0.900 9.735 1.00 85.62 242 TYR A N 1
ATOM 2000 C CA . TYR A 1 242 ? -24.860 1.049 11.166 1.00 85.62 242 TYR A CA 1
ATOM 2001 C C . TYR A 1 242 ? -24.419 -0.200 11.915 1.00 85.62 242 TYR A C 1
ATOM 2003 O O . TYR A 1 242 ? -24.397 -1.301 11.368 1.00 85.62 242 TYR A O 1
ATOM 2011 N N . THR A 1 243 ? -24.088 0.001 13.182 1.00 87.19 243 THR A N 1
ATOM 2012 C CA . THR A 1 243 ? -23.851 -1.054 14.166 1.00 87.19 243 THR A CA 1
ATOM 2013 C C . THR A 1 243 ? -24.675 -0.745 15.415 1.00 87.19 243 THR A C 1
ATOM 2015 O O . THR A 1 243 ? -25.117 0.393 15.600 1.00 87.19 243 THR A O 1
ATOM 2018 N N . ARG A 1 244 ? -24.957 -1.753 16.237 1.00 83.50 244 ARG A N 1
ATOM 2019 C CA . ARG A 1 244 ? -25.734 -1.601 17.474 1.00 83.50 244 ARG A CA 1
ATOM 2020 C C . ARG A 1 244 ? -24.856 -1.942 18.668 1.00 83.50 244 ARG A C 1
ATOM 2022 O O . ARG A 1 244 ? -24.064 -2.873 18.586 1.00 83.50 244 ARG A O 1
ATOM 2029 N N . THR A 1 245 ? -25.013 -1.192 19.750 1.00 79.62 245 THR A N 1
ATOM 2030 C CA . THR A 1 245 ? -24.332 -1.430 21.029 1.00 79.62 245 THR A CA 1
ATOM 2031 C C . THR A 1 245 ? -25.296 -1.128 22.170 1.00 79.62 245 THR A C 1
ATOM 2033 O O . THR A 1 245 ? -26.165 -0.274 22.009 1.00 79.62 245 THR A O 1
ATOM 2036 N N . GLY A 1 246 ? -25.174 -1.819 23.298 1.00 63.06 246 GLY A N 1
ATOM 2037 C CA . GLY A 1 246 ? -26.063 -1.686 24.454 1.00 63.06 246 GLY A CA 1
ATOM 2038 C C . GLY A 1 246 ? -25.628 -2.620 25.561 1.00 63.06 246 GLY A C 1
ATOM 2039 O O . GLY A 1 246 ? -25.375 -3.796 25.219 1.00 63.06 246 GLY A O 1
#

Secondary structure (DSSP, 8-state):
----------HHHHHHT-TTTTSS--HHHHHHHHHHHHHHHHHHHHH-HHHHHHHTTS-HHHHHHHHHHHHHHHHHHHHSSSTTSS--HHHHHHHHHH--TTGGGHHHHHHHHHHHT-EEEETTEEEEPPHHHHHHHHHHHHHHHHHTT-PPPP-------SSPPPPP---HHHHHHHHHHS-HHHHHHHHHHHHHT--HHHHHHHHHHSHHHHHHHHHTT-SSEEEEE--SGGGTTTS-EEEEE-

Organism: NCBI:txid412755

pLDDT: mean 87.72, std 15.38, range [34.41, 98.44]

Sequence (246 aa):
LIKKPRRELPVTVLQDKYPNLGRKGNSLYERAYTCSLRIQVKKEMDESPHIKRWLGKLSPGSNRTNHARFIHFMMHLRRGDSRFSQSTIAELVDFQLNAVGTEKFEILDILQEWTQNLKVRMNDGYRDMRVASKECNYWVIHSFFVHNRAALPRDKFTISSDIAPTEPKLTIEILKDIVLTCKLVYSTIYLNMFFAGLGISELLYWSNNGWERLKKEIDEGKTTFTIYQPGRKKEKNKRPFYTRTG

Radius of gyration: 24.96 Å; chains: 1; bounding box: 75×50×62 Å